Protein AF-A0A168KJ98-F1 (afdb_monomer)

Secondary structure (DSSP, 8-state):
-HHHHHTT-HHHHHHHHHHHHHHHHHHHHHHHHHHHHHHHHHTT---TTHHHHHHHHHHHS---HHHHHHHHHHTT---TTT---HHHHHHHHHHHHHHH--GGG--HHHHHHHHHHHHHHHHHHHHHHHH-TT--GGGHHHHHHHHHHH-TTTGGG-HHHHHHHHHHHHHHHHHHHHHHHHT-

Radius of gyration: 17.75 Å; Cα contacts (8 Å, |Δi|>4): 145; chains: 1; bounding box: 48×35×44 Å

Mean predicted aligned error: 9.63 Å

Foldseek 3Di:
DVVVVLVVDVVSLLVVLLVVLVLLLLLLVLLVLLLVLLVCLLVVNHDPCSLVSNLVSLQSNFDDPVRVVVVCVLVVVVDCVQFPRLSRLLSVLSNLLSVVDDSVDDDPVNSVLSVVVSVLSVQLVVQLCVLPVDPDVVCSVVCSVVCSPPPSPCSSPRVSVVSSNSSSRVSSVVCVVVSVVSSD

Sequence (184 aa):
MLYKENSQNQDYERYFSQSLSNDQSELIGSILYSREEVNNILSAKFSPETKNGLIYSVNRISMNSQDFDYFAKYFDLIDPHQIQNSTSEVAMHLEYYFRDFDPTTLTKEDKEKLKDILVLLNQWVDVIDVEYDGITYQNQNEVISNVLNDNRKDFFGSDVWRNIIVGLDRVSKDNITFAKSIEN

Structure (mmCIF, N/CA/C/O backbone):
data_AF-A0A168KJ98-F1
#
_entry.id   AF-A0A168KJ98-F1
#
loop_
_atom_site.group_PDB
_atom_site.id
_atom_site.type_symbol
_atom_site.label_atom_id
_atom_site.label_alt_id
_atom_site.label_comp_id
_atom_site.label_asym_id
_atom_site.label_entity_id
_atom_site.label_seq_id
_atom_site.pdbx_PDB_ins_code
_atom_site.Cartn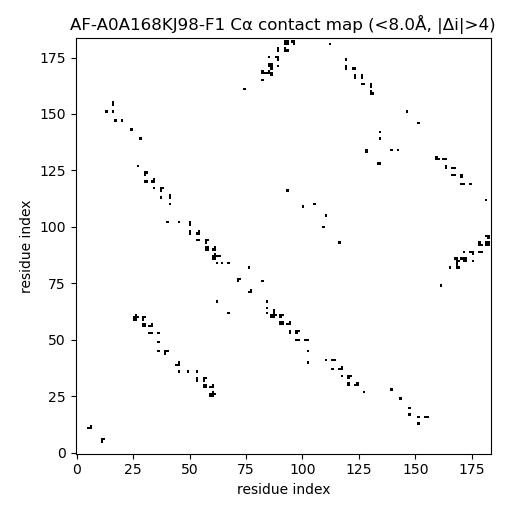_x
_atom_site.Cartn_y
_atom_site.Cartn_z
_atom_site.occupancy
_atom_site.B_iso_or_equiv
_atom_site.auth_seq_id
_atom_site.auth_comp_id
_atom_site.auth_asym_id
_atom_site.auth_atom_id
_atom_site.pdbx_PDB_model_num
ATOM 1 N N . MET A 1 1 ? 27.216 18.434 -16.584 1.00 36.34 1 MET A N 1
ATOM 2 C CA . MET A 1 1 ? 28.334 17.691 -17.209 1.00 36.34 1 MET A CA 1
ATOM 3 C C . MET A 1 1 ? 28.667 16.414 -16.423 1.00 36.34 1 MET A C 1
ATOM 5 O O . MET A 1 1 ? 28.798 15.389 -17.065 1.00 36.34 1 MET A O 1
ATOM 9 N N . LEU A 1 2 ? 28.586 16.413 -15.081 1.00 31.45 2 LEU A N 1
ATOM 10 C CA . LEU A 1 2 ? 28.713 15.217 -14.212 1.00 31.45 2 LEU A CA 1
ATOM 11 C C . LEU A 1 2 ? 27.710 14.060 -14.457 1.00 31.45 2 LEU A C 1
ATOM 13 O O . LEU A 1 2 ? 28.067 12.899 -14.314 1.00 31.45 2 LEU A O 1
ATOM 17 N N . TYR A 1 3 ? 26.463 14.342 -14.856 1.00 29.05 3 TYR A N 1
ATOM 18 C CA . TYR A 1 3 ? 25.435 13.300 -15.056 1.00 29.05 3 TYR A CA 1
ATOM 19 C C . TYR A 1 3 ? 25.711 12.393 -16.275 1.00 29.05 3 TYR A C 1
ATOM 21 O O . TYR A 1 3 ? 25.387 11.212 -16.261 1.00 29.05 3 TYR A O 1
ATOM 29 N N . LYS A 1 4 ? 26.355 12.930 -17.325 1.00 31.61 4 LYS A N 1
ATOM 30 C CA . LYS A 1 4 ? 26.739 12.149 -18.516 1.00 31.61 4 LYS A CA 1
ATOM 31 C C . LYS A 1 4 ? 27.970 11.272 -18.267 1.00 31.61 4 LYS A C 1
ATOM 33 O O . LYS A 1 4 ? 28.051 10.187 -18.826 1.00 31.61 4 LYS A O 1
ATOM 38 N N . GLU A 1 5 ? 28.892 11.709 -17.412 1.00 33.56 5 GLU A N 1
ATOM 39 C CA . GLU A 1 5 ? 30.088 10.932 -17.057 1.00 33.56 5 GLU A CA 1
ATOM 40 C C . GLU A 1 5 ? 29.762 9.786 -16.084 1.00 33.56 5 GLU A C 1
ATOM 42 O O . GLU A 1 5 ? 30.306 8.694 -16.228 1.00 33.56 5 GLU A O 1
ATOM 47 N N . ASN A 1 6 ? 28.795 9.967 -15.175 1.00 37.50 6 ASN A N 1
ATOM 48 C CA . ASN A 1 6 ? 28.344 8.893 -14.278 1.00 37.50 6 ASN A CA 1
ATOM 49 C C . ASN A 1 6 ? 27.485 7.824 -14.977 1.00 37.50 6 ASN A C 1
ATOM 51 O O . ASN A 1 6 ? 27.483 6.678 -14.539 1.00 37.50 6 ASN A O 1
ATOM 55 N N . SER A 1 7 ? 26.820 8.158 -16.091 1.00 35.78 7 SER A N 1
ATOM 56 C CA . SER A 1 7 ? 26.043 7.197 -16.899 1.00 35.78 7 SER A CA 1
ATOM 57 C C . SER A 1 7 ? 26.886 6.182 -17.686 1.00 35.78 7 SER A C 1
ATOM 59 O O . SER A 1 7 ? 26.337 5.317 -18.349 1.00 35.78 7 SER A O 1
ATOM 61 N N . GLN A 1 8 ? 28.219 6.293 -17.654 1.00 41.38 8 GLN A N 1
ATOM 62 C CA . GLN A 1 8 ? 29.136 5.322 -18.272 1.00 41.38 8 GLN A CA 1
ATOM 63 C C . GLN A 1 8 ? 29.912 4.502 -17.231 1.00 41.38 8 GLN A C 1
ATOM 65 O O . GLN A 1 8 ? 30.761 3.682 -17.586 1.00 41.38 8 GLN A O 1
ATOM 70 N N . ASN A 1 9 ? 29.642 4.722 -15.942 1.00 47.19 9 ASN A N 1
ATOM 71 C CA . ASN A 1 9 ? 30.309 4.035 -14.849 1.00 47.19 9 ASN A CA 1
ATOM 72 C C . ASN A 1 9 ? 29.464 2.832 -14.409 1.00 47.19 9 ASN A C 1
ATOM 74 O O . ASN A 1 9 ? 28.471 2.979 -13.701 1.00 47.19 9 ASN A O 1
ATOM 78 N N . GLN A 1 10 ? 29.882 1.633 -14.820 1.00 49.50 10 GLN A N 1
ATOM 79 C CA . GLN A 1 10 ? 29.189 0.376 -14.512 1.00 49.50 10 GLN A CA 1
ATOM 80 C C . GLN A 1 10 ? 29.004 0.143 -13.004 1.00 49.50 10 GLN A C 1
ATOM 82 O O . GLN A 1 10 ? 28.047 -0.516 -12.603 1.00 49.50 10 GLN A O 1
ATOM 87 N N . ASP A 1 11 ? 29.879 0.687 -12.155 1.00 45.66 11 ASP A N 1
ATOM 88 C CA . ASP A 1 11 ? 29.736 0.574 -10.701 1.00 45.66 11 ASP A CA 1
ATOM 89 C C . ASP A 1 11 ? 28.681 1.544 -10.145 1.00 45.66 11 ASP A C 1
ATOM 91 O O . ASP A 1 11 ? 27.990 1.210 -9.183 1.00 45.66 11 ASP A O 1
ATOM 95 N N . TYR A 1 12 ? 28.486 2.702 -10.786 1.00 43.88 12 TYR A N 1
ATOM 96 C CA . TYR A 1 12 ? 27.397 3.629 -10.465 1.00 43.88 12 TYR A CA 1
ATOM 97 C C . TYR A 1 12 ? 26.040 3.066 -10.902 1.00 43.88 12 TYR A C 1
ATOM 99 O O . TYR A 1 12 ? 25.095 3.086 -10.117 1.00 43.88 12 TYR A O 1
ATOM 107 N N . GLU A 1 13 ? 25.959 2.484 -12.102 1.00 44.06 13 GLU A N 1
ATOM 108 C CA . GLU A 1 13 ? 24.758 1.772 -12.563 1.00 44.06 13 GLU A CA 1
ATOM 109 C C . GLU A 1 13 ? 24.414 0.594 -11.643 1.00 44.06 13 GLU A C 1
ATOM 111 O O . GLU A 1 13 ? 23.256 0.421 -11.271 1.00 44.06 13 GLU A O 1
ATOM 116 N N . ARG A 1 14 ? 25.415 -0.174 -11.187 1.00 48.19 14 ARG A N 1
ATOM 117 C CA . ARG A 1 14 ? 25.217 -1.250 -10.200 1.00 48.19 14 ARG A CA 1
ATOM 118 C C . ARG A 1 14 ? 24.727 -0.730 -8.853 1.00 48.19 14 ARG A C 1
ATOM 120 O O . ARG A 1 14 ? 23.798 -1.307 -8.294 1.00 48.19 14 ARG A O 1
ATOM 127 N N . TYR A 1 15 ? 25.323 0.332 -8.320 1.00 48.91 15 TYR A N 1
ATOM 128 C CA . TYR A 1 15 ? 24.892 0.911 -7.046 1.00 48.91 15 TYR A CA 1
ATOM 129 C C . TYR A 1 15 ? 23.457 1.448 -7.127 1.00 48.91 15 TYR A C 1
ATOM 131 O O . TYR A 1 15 ? 22.636 1.160 -6.258 1.00 48.91 15 TYR A O 1
ATOM 139 N N . PHE A 1 16 ? 23.135 2.161 -8.207 1.00 50.00 16 PHE A N 1
ATOM 140 C CA . PHE A 1 16 ? 21.788 2.658 -8.470 1.00 50.00 16 PHE A CA 1
ATOM 141 C C . PHE A 1 16 ? 20.775 1.510 -8.622 1.00 50.00 16 PHE A C 1
ATOM 143 O O . PHE A 1 16 ? 19.705 1.561 -8.024 1.00 50.00 16 PHE A O 1
ATOM 150 N N . SER A 1 17 ? 21.147 0.427 -9.319 1.00 51.19 17 SER A N 1
ATOM 151 C CA . SER A 1 17 ? 20.309 -0.776 -9.470 1.00 51.19 17 SER A CA 1
ATOM 152 C C . SER A 1 17 ? 19.991 -1.459 -8.141 1.00 51.19 17 SER A C 1
ATOM 154 O O . SER A 1 17 ? 18.866 -1.893 -7.911 1.00 51.19 17 SER A O 1
ATOM 156 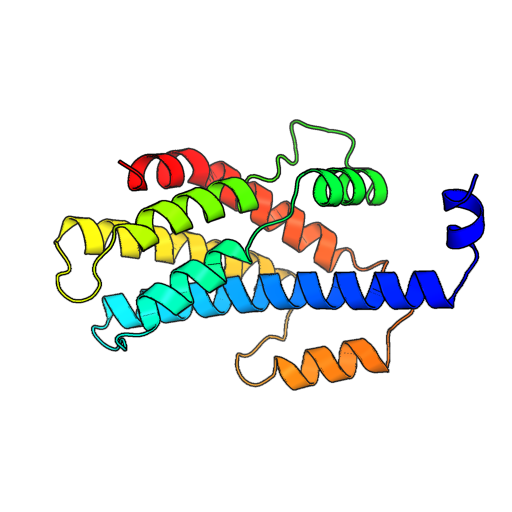N N . GLN A 1 18 ? 20.978 -1.518 -7.245 1.00 55.72 18 GLN A N 1
ATOM 157 C CA . GLN A 1 18 ? 20.826 -2.117 -5.929 1.00 55.72 18 GLN A CA 1
ATOM 158 C C . GLN A 1 18 ? 19.913 -1.267 -5.047 1.00 55.72 18 GLN A C 1
ATOM 160 O O . GLN A 1 18 ? 19.071 -1.820 -4.349 1.00 55.72 18 GLN A O 1
ATOM 165 N N . SER A 1 19 ? 20.074 0.060 -5.084 1.00 59.38 19 SER A N 1
ATOM 166 C CA . SER A 1 19 ? 19.200 0.982 -4.353 1.00 59.38 19 SER A CA 1
ATOM 167 C C . SER A 1 19 ? 17.756 0.825 -4.814 1.00 59.38 19 SER A C 1
ATOM 169 O O . SER A 1 19 ? 16.896 0.533 -3.997 1.00 59.38 19 SER A O 1
ATOM 171 N N . LEU A 1 20 ? 17.515 0.878 -6.127 1.00 60.00 20 LEU A N 1
ATOM 172 C CA . LEU A 1 20 ? 16.173 0.754 -6.688 1.00 60.00 20 LEU A CA 1
ATOM 173 C C . LEU A 1 20 ? 15.527 -0.600 -6.356 1.00 60.00 20 LEU A C 1
ATOM 175 O O . LEU A 1 20 ? 14.361 -0.652 -5.981 1.00 60.00 20 LEU A O 1
ATOM 179 N N . SER A 1 21 ? 16.287 -1.696 -6.440 1.00 61.69 21 SER A N 1
ATOM 180 C CA . SER A 1 21 ? 15.797 -3.022 -6.048 1.00 61.69 21 SER A CA 1
ATOM 181 C C . SER A 1 21 ? 15.465 -3.107 -4.558 1.00 61.69 21 SER A C 1
ATOM 183 O O . SER A 1 21 ? 14.515 -3.803 -4.192 1.00 61.69 21 SER A O 1
ATOM 185 N N . ASN A 1 22 ? 16.237 -2.436 -3.699 1.00 64.69 22 ASN A N 1
ATOM 186 C CA . ASN A 1 22 ? 15.952 -2.373 -2.269 1.00 64.69 22 ASN A CA 1
ATOM 187 C C . ASN A 1 22 ? 14.676 -1.567 -2.012 1.00 64.69 22 ASN A C 1
ATOM 189 O O . ASN A 1 22 ? 13.807 -2.056 -1.298 1.00 64.69 22 ASN A O 1
ATOM 193 N N . ASP A 1 23 ? 14.536 -0.398 -2.639 1.00 69.19 23 ASP A N 1
ATOM 194 C CA . ASP A 1 23 ? 13.377 0.489 -2.486 1.00 69.19 23 ASP A CA 1
ATOM 195 C C . ASP A 1 23 ? 12.085 -0.210 -2.950 1.00 69.19 23 ASP A C 1
ATOM 197 O O . ASP A 1 23 ? 11.056 -0.185 -2.278 1.00 69.19 23 ASP A O 1
ATOM 201 N N . GLN A 1 24 ? 12.151 -0.939 -4.066 1.00 72.69 24 GLN A N 1
ATOM 202 C CA . GLN A 1 24 ? 11.032 -1.723 -4.594 1.00 72.69 24 GLN A CA 1
ATOM 203 C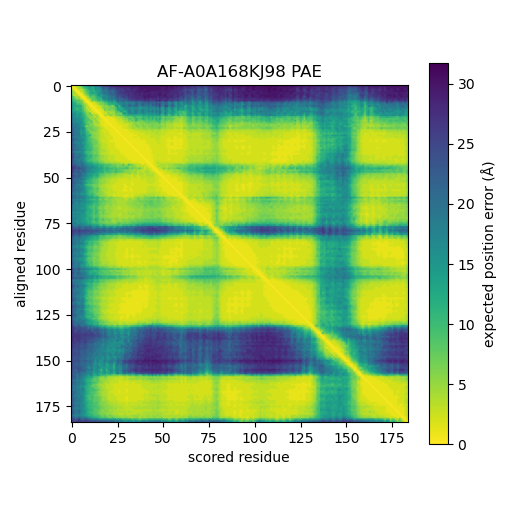 C . GLN A 1 24 ? 10.669 -2.929 -3.714 1.00 72.69 24 GLN A C 1
ATOM 205 O O . GLN A 1 24 ? 9.490 -3.232 -3.516 1.00 72.69 24 GLN A O 1
ATOM 210 N N . SER A 1 25 ? 11.671 -3.610 -3.152 1.00 71.94 25 SER A N 1
ATOM 211 C CA . SER A 1 25 ? 11.442 -4.705 -2.200 1.00 71.94 25 SER A CA 1
ATOM 212 C C . SER A 1 25 ? 10.848 -4.188 -0.890 1.00 71.94 25 SER A C 1
ATOM 214 O O . SER A 1 25 ? 9.973 -4.833 -0.310 1.00 71.94 25 SER A O 1
ATOM 216 N N . GLU A 1 26 ? 11.293 -3.014 -0.439 1.00 79.31 26 GLU A N 1
ATOM 217 C CA . GLU A 1 26 ? 10.755 -2.327 0.733 1.00 79.31 26 GLU A CA 1
ATOM 218 C C . GLU A 1 26 ? 9.286 -1.948 0.515 1.00 79.31 26 GLU A C 1
ATOM 220 O O . GLU A 1 26 ? 8.466 -2.195 1.401 1.00 79.31 26 GLU A O 1
ATOM 225 N N . LEU A 1 27 ? 8.923 -1.451 -0.672 1.00 85.44 27 LEU A N 1
ATOM 226 C CA . LEU A 1 27 ? 7.537 -1.144 -1.035 1.00 85.44 27 LEU A CA 1
ATOM 227 C C . LEU A 1 27 ? 6.633 -2.382 -0.940 1.00 85.44 27 LEU A C 1
ATOM 229 O O . LEU A 1 27 ? 5.603 -2.336 -0.263 1.00 85.44 27 LEU A O 1
ATOM 233 N N . ILE A 1 28 ? 7.021 -3.503 -1.563 1.00 82.94 28 ILE A N 1
ATOM 234 C CA . ILE A 1 28 ? 6.240 -4.754 -1.501 1.00 82.94 28 ILE A CA 1
ATOM 235 C C . ILE A 1 28 ? 6.124 -5.243 -0.057 1.00 82.94 28 ILE A C 1
ATOM 237 O O . ILE A 1 28 ? 5.029 -5.566 0.411 1.00 82.94 28 ILE A O 1
ATOM 241 N N . GLY A 1 29 ? 7.253 -5.296 0.655 1.00 82.62 29 GLY A N 1
ATOM 242 C CA . GLY A 1 29 ? 7.287 -5.739 2.045 1.00 82.62 29 GLY A CA 1
ATOM 243 C C . GLY A 1 29 ? 6.377 -4.897 2.930 1.00 82.62 29 GLY A C 1
ATOM 244 O O . GLY A 1 29 ? 5.668 -5.439 3.776 1.00 82.62 29 GLY A O 1
ATOM 245 N N . SER A 1 30 ? 6.326 -3.593 2.675 1.00 89.31 30 SER A N 1
ATOM 246 C CA . SER A 1 30 ? 5.482 -2.658 3.409 1.00 89.31 30 SER A CA 1
ATOM 247 C C . SER A 1 30 ? 3.996 -2.866 3.137 1.00 89.31 30 SER A C 1
ATOM 249 O O . SER A 1 30 ? 3.233 -2.939 4.095 1.00 89.31 30 SER A O 1
ATOM 251 N N . ILE A 1 31 ? 3.580 -3.055 1.878 1.00 91.12 31 ILE A N 1
ATOM 252 C CA . ILE A 1 31 ? 2.179 -3.365 1.526 1.00 91.12 31 ILE A CA 1
ATOM 253 C C . ILE A 1 31 ? 1.711 -4.646 2.229 1.00 91.12 31 ILE A C 1
ATOM 255 O O . ILE A 1 31 ? 0.657 -4.661 2.875 1.00 91.12 31 ILE A O 1
ATOM 259 N N . LEU A 1 32 ? 2.507 -5.716 2.140 1.00 87.56 32 LEU A N 1
ATOM 260 C CA . LEU A 1 32 ? 2.199 -7.004 2.767 1.00 87.56 32 LEU A CA 1
ATOM 261 C C . LEU A 1 32 ? 2.126 -6.880 4.292 1.00 87.56 32 LEU A C 1
ATOM 263 O O . LEU A 1 32 ? 1.171 -7.350 4.914 1.00 87.56 32 LEU A O 1
ATOM 267 N N . TYR A 1 33 ? 3.102 -6.210 4.900 1.00 88.88 33 TYR A N 1
ATOM 268 C CA . TYR A 1 33 ? 3.125 -5.988 6.341 1.00 88.88 33 TYR A CA 1
ATOM 269 C C . TYR A 1 33 ? 1.915 -5.169 6.811 1.00 88.88 33 TYR A C 1
ATOM 271 O O . TYR A 1 33 ? 1.217 -5.586 7.735 1.00 88.88 33 TYR A O 1
ATOM 279 N N . SER A 1 34 ? 1.591 -4.053 6.143 1.00 93.19 34 SER A N 1
ATOM 280 C CA . SER A 1 34 ? 0.419 -3.240 6.490 1.00 93.19 34 SER A CA 1
ATOM 281 C C . SER A 1 34 ? -0.873 -4.057 6.431 1.00 93.19 34 SER A C 1
ATOM 283 O O . SER A 1 34 ? -1.713 -3.963 7.327 1.00 93.19 34 SER A O 1
ATOM 285 N N . ARG A 1 35 ? -1.030 -4.905 5.406 1.00 93.81 35 ARG A N 1
ATOM 286 C CA . ARG A 1 35 ? -2.188 -5.800 5.262 1.00 93.81 35 ARG A CA 1
ATOM 287 C C . ARG A 1 35 ? -2.307 -6.780 6.430 1.00 93.81 35 ARG A C 1
ATOM 289 O O . ARG A 1 35 ? -3.412 -7.027 6.921 1.00 93.81 35 ARG A O 1
ATOM 296 N N . GLU A 1 36 ? -1.194 -7.374 6.846 1.00 90.31 36 GLU A N 1
ATOM 297 C CA . GLU A 1 36 ? -1.155 -8.308 7.973 1.00 90.31 36 GLU A CA 1
ATOM 298 C C . GLU A 1 36 ? -1.510 -7.615 9.289 1.00 90.31 36 GLU A C 1
ATOM 300 O O . GLU A 1 36 ? -2.376 -8.097 10.019 1.00 90.31 36 GLU A O 1
ATOM 305 N N . GLU A 1 37 ? -0.923 -6.453 9.562 1.00 92.31 37 GLU A N 1
ATOM 306 C CA . GLU A 1 37 ? -1.200 -5.708 10.789 1.00 92.31 37 GLU A CA 1
ATOM 307 C C . GLU A 1 37 ? -2.660 -5.240 10.865 1.00 92.31 37 GLU A C 1
ATOM 309 O O . GLU A 1 37 ? -3.299 -5.378 11.910 1.00 92.31 37 GLU A O 1
ATOM 314 N N . V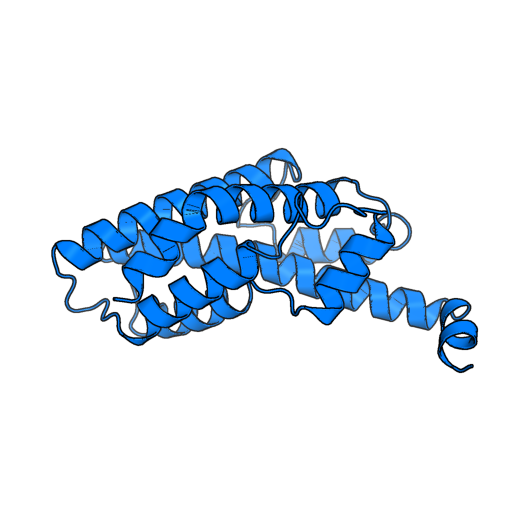AL A 1 38 ? -3.252 -4.778 9.757 1.00 94.94 38 VAL A N 1
ATOM 315 C CA . VAL A 1 38 ? -4.687 -4.436 9.720 1.00 94.94 38 VAL A CA 1
ATOM 316 C C . VAL A 1 38 ? -5.556 -5.667 10.017 1.00 94.94 38 VAL A C 1
ATOM 318 O O . VAL A 1 38 ? -6.497 -5.589 10.814 1.00 94.94 38 VAL A O 1
ATOM 321 N N . ASN A 1 39 ? -5.226 -6.831 9.448 1.00 93.19 39 ASN A N 1
ATOM 322 C CA . ASN A 1 39 ? -5.904 -8.096 9.762 1.00 93.19 39 ASN A CA 1
ATOM 323 C C . ASN A 1 39 ? -5.764 -8.491 11.240 1.00 93.19 39 ASN A C 1
ATOM 325 O O . ASN A 1 39 ? -6.731 -8.950 11.861 1.00 93.19 39 ASN A O 1
ATOM 329 N N . ASN A 1 40 ? -4.573 -8.310 11.807 1.00 91.31 40 ASN A N 1
ATOM 330 C CA . ASN A 1 40 ? -4.266 -8.599 13.203 1.00 91.31 40 ASN A CA 1
ATOM 331 C C . ASN A 1 40 ? -5.077 -7.708 14.148 1.00 91.31 40 ASN A C 1
ATOM 333 O O . ASN A 1 40 ? -5.691 -8.221 15.088 1.00 91.31 40 ASN A O 1
ATOM 337 N N . ILE A 1 41 ? -5.182 -6.410 13.856 1.00 93.31 41 ILE A N 1
ATOM 338 C CA . ILE A 1 41 ? -6.045 -5.475 14.592 1.00 93.31 41 ILE A CA 1
ATOM 339 C C . ILE A 1 41 ? -7.507 -5.923 14.530 1.00 93.31 41 ILE A C 1
ATOM 341 O O . ILE A 1 41 ? -8.152 -6.071 15.571 1.00 93.31 41 ILE A O 1
ATOM 345 N N . LEU A 1 42 ? -8.032 -6.188 13.329 1.00 93.44 42 LEU A N 1
ATOM 346 C CA . LEU A 1 42 ? -9.422 -6.625 13.138 1.00 93.44 42 LEU A CA 1
ATOM 347 C C . LEU A 1 42 ? -9.725 -7.952 13.854 1.00 93.44 42 LEU A C 1
ATOM 349 O O . LEU A 1 42 ? -10.860 -8.181 14.277 1.00 93.44 42 LEU A O 1
ATOM 353 N N . SER A 1 43 ? -8.707 -8.796 14.032 1.00 91.88 43 SER A N 1
ATOM 354 C CA . SER A 1 43 ? -8.779 -10.077 14.743 1.00 91.88 43 SER A CA 1
ATOM 355 C C . SER A 1 43 ? -8.474 -9.982 16.243 1.00 91.88 43 SER A C 1
ATOM 357 O O . SER A 1 43 ? -8.442 -11.017 16.910 1.00 91.88 43 SER A O 1
ATOM 359 N N . ALA A 1 44 ? -8.235 -8.779 16.778 1.00 88.75 44 ALA A N 1
ATOM 360 C CA . ALA A 1 44 ? -7.801 -8.532 18.158 1.00 88.75 44 ALA A CA 1
ATOM 361 C C . ALA A 1 44 ? -6.508 -9.282 18.559 1.00 88.75 44 ALA A C 1
ATOM 363 O O . ALA A 1 44 ? -6.337 -9.682 19.711 1.00 88.75 44 ALA A O 1
ATOM 364 N N . LYS A 1 45 ? -5.597 -9.482 17.601 1.00 86.69 45 LYS A N 1
ATOM 365 C CA . LYS A 1 45 ? -4.291 -10.143 17.757 1.00 86.69 45 LYS A CA 1
ATOM 366 C C . LYS A 1 45 ? -3.148 -9.171 17.450 1.00 86.69 45 LYS A C 1
ATOM 368 O O . LYS A 1 45 ? -2.338 -9.442 16.575 1.00 86.69 45 LYS A O 1
ATOM 373 N N . PHE A 1 46 ? -3.099 -8.036 18.137 1.00 86.88 46 PHE A 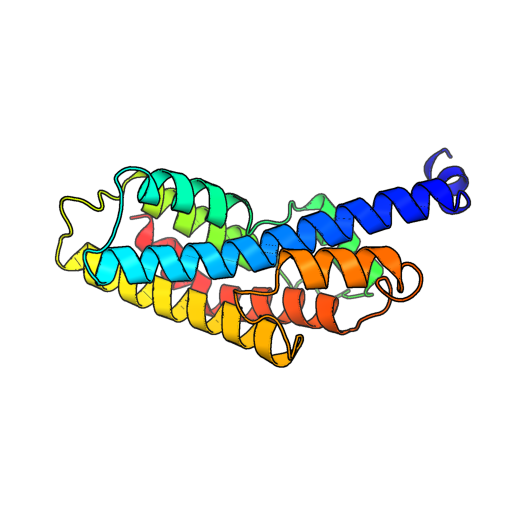N 1
ATOM 374 C CA . PHE A 1 46 ? -2.088 -7.000 17.901 1.00 86.88 46 PHE A CA 1
ATOM 375 C C . PHE A 1 46 ? -1.212 -6.775 19.137 1.00 86.88 46 PHE A C 1
ATOM 377 O O . PHE A 1 46 ? -1.614 -7.090 20.263 1.00 86.88 46 PHE A O 1
ATOM 384 N N . SER A 1 47 ? -0.015 -6.229 18.922 1.00 85.50 47 SER A N 1
ATOM 385 C CA . SER A 1 47 ? 0.877 -5.794 19.998 1.00 85.50 47 SER A CA 1
ATOM 386 C C . SER A 1 47 ? 0.829 -4.266 20.155 1.00 85.50 47 SER A C 1
ATOM 388 O O . SER A 1 47 ? 0.340 -3.566 19.265 1.00 85.50 47 SER A O 1
ATOM 390 N N . PRO A 1 48 ? 1.327 -3.703 21.270 1.00 76.44 48 PRO A N 1
ATOM 391 C CA . PRO A 1 48 ? 1.435 -2.250 21.433 1.00 76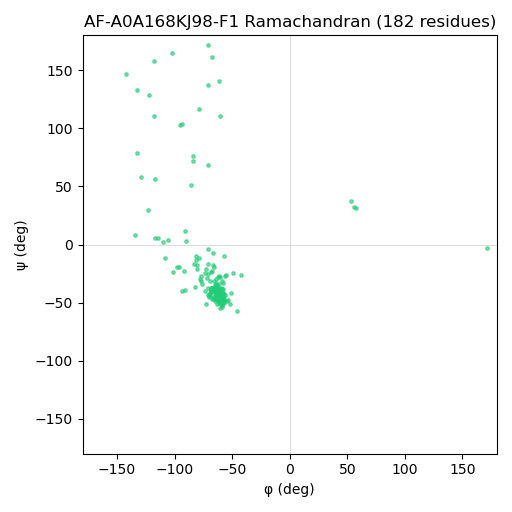.44 48 PRO A CA 1
ATOM 392 C C . PRO A 1 48 ? 2.229 -1.556 20.312 1.00 76.44 48 PRO A C 1
ATOM 394 O O . PRO A 1 48 ? 2.000 -0.385 20.014 1.00 76.44 48 PRO A O 1
ATOM 397 N N . GLU A 1 49 ? 3.150 -2.274 19.670 1.00 83.75 49 GLU A N 1
ATOM 398 C CA . GLU A 1 49 ? 4.006 -1.778 18.594 1.00 83.75 49 GLU A CA 1
ATOM 399 C C . GLU A 1 49 ? 3.309 -1.752 17.228 1.00 83.75 49 GLU A C 1
ATOM 401 O O . GLU A 1 49 ? 3.761 -1.015 16.351 1.00 83.75 49 GLU A O 1
ATOM 406 N N . THR A 1 50 ? 2.198 -2.480 17.054 1.00 87.12 50 THR A N 1
ATOM 407 C CA . THR A 1 50 ? 1.456 -2.590 15.786 1.00 87.12 50 THR A CA 1
ATOM 408 C C . THR A 1 50 ? 1.142 -1.223 15.171 1.00 87.12 50 THR A C 1
ATOM 410 O O . THR A 1 50 ? 1.330 -1.033 13.973 1.00 87.12 50 THR A O 1
ATOM 413 N N . LYS A 1 51 ? 0.734 -0.227 15.973 1.00 89.62 51 LYS A N 1
ATOM 414 C CA . LYS A 1 51 ? 0.457 1.134 15.472 1.00 89.62 51 LYS A CA 1
ATOM 415 C C . LYS A 1 51 ? 1.699 1.786 14.857 1.00 89.62 51 LYS A C 1
ATOM 417 O O . LYS A 1 51 ? 1.637 2.336 13.761 1.00 89.62 51 LYS A O 1
ATOM 422 N N . ASN A 1 52 ? 2.833 1.714 15.551 1.00 89.81 52 ASN A N 1
ATOM 423 C CA . ASN A 1 52 ? 4.085 2.301 15.072 1.00 89.81 52 ASN A CA 1
ATOM 424 C C . ASN A 1 52 ? 4.621 1.546 13.851 1.00 89.81 52 ASN A C 1
ATOM 426 O O . ASN A 1 52 ? 5.119 2.179 12.922 1.00 89.81 52 ASN A O 1
ATOM 430 N N . GLY A 1 53 ? 4.479 0.217 13.837 1.00 89.06 53 GLY A N 1
ATOM 431 C CA . GLY A 1 53 ? 4.789 -0.619 12.680 1.00 89.06 53 GLY A CA 1
ATOM 432 C C . GLY A 1 53 ? 3.948 -0.237 11.465 1.00 89.06 53 GLY A C 1
ATOM 433 O O . GLY A 1 53 ? 4.496 -0.041 10.384 1.00 89.06 53 GLY A O 1
ATOM 434 N N . LEU A 1 54 ? 2.638 -0.044 11.646 1.00 91.75 54 LEU A N 1
ATOM 435 C CA . LEU A 1 54 ? 1.734 0.399 10.586 1.00 91.75 54 LEU A CA 1
ATOM 436 C C . LEU A 1 54 ? 2.150 1.746 10.011 1.00 91.75 54 LEU A C 1
ATOM 438 O O . LEU A 1 54 ? 2.393 1.818 8.812 1.00 91.75 54 LEU A O 1
ATOM 442 N N . ILE A 1 55 ? 2.318 2.770 10.855 1.00 93.38 55 ILE A N 1
ATOM 443 C CA . ILE A 1 55 ? 2.756 4.112 10.430 1.00 93.38 55 ILE A CA 1
ATOM 444 C C . ILE A 1 55 ? 4.087 4.039 9.676 1.00 93.38 55 ILE A C 1
ATOM 446 O O . ILE A 1 55 ? 4.252 4.692 8.646 1.00 93.38 55 ILE A O 1
ATOM 450 N N . TYR A 1 56 ? 5.042 3.253 10.179 1.00 90.94 56 TYR A N 1
ATOM 451 C CA . TYR A 1 56 ? 6.329 3.065 9.516 1.00 90.94 56 TYR A CA 1
ATOM 452 C C . TYR A 1 56 ? 6.161 2.404 8.145 1.00 90.94 56 TYR A C 1
ATOM 454 O O . TYR A 1 56 ? 6.703 2.904 7.165 1.00 90.94 56 TYR A O 1
ATOM 462 N N . SER A 1 57 ? 5.388 1.320 8.066 1.00 91.25 57 SER A N 1
ATOM 463 C CA . SER A 1 57 ? 5.185 0.577 6.821 1.00 91.25 57 SER A CA 1
ATOM 464 C C . SER A 1 57 ? 4.457 1.398 5.762 1.00 91.25 57 SER A C 1
ATOM 466 O O . SER A 1 57 ? 4.968 1.521 4.659 1.00 91.25 57 SER A O 1
ATOM 468 N N . VAL A 1 58 ? 3.336 2.055 6.076 1.00 93.06 58 VAL A N 1
ATOM 469 C CA . VAL A 1 58 ? 2.606 2.835 5.062 1.00 93.06 58 VAL A CA 1
ATOM 470 C C . VAL A 1 58 ? 3.423 4.012 4.539 1.00 93.06 58 VAL A C 1
ATOM 472 O O . VAL A 1 58 ? 3.383 4.289 3.348 1.00 93.06 58 VAL A O 1
ATOM 475 N N . ASN A 1 59 ? 4.264 4.630 5.376 1.00 90.25 59 ASN A N 1
ATOM 476 C CA . ASN A 1 59 ? 5.212 5.656 4.929 1.00 90.25 59 ASN A CA 1
ATOM 477 C C . ASN A 1 59 ? 6.195 5.148 3.864 1.00 90.25 59 ASN A C 1
ATOM 479 O O . ASN A 1 59 ? 6.636 5.912 3.005 1.00 90.25 59 ASN A O 1
ATOM 483 N N . ARG A 1 60 ? 6.553 3.862 3.917 1.00 89.62 60 ARG A N 1
ATOM 484 C CA . ARG A 1 60 ? 7.429 3.207 2.937 1.00 89.62 60 ARG A CA 1
ATOM 485 C C . ARG A 1 60 ? 6.702 2.785 1.662 1.00 89.62 60 ARG A C 1
ATOM 487 O O . ARG A 1 60 ? 7.357 2.463 0.677 1.00 89.62 60 ARG A O 1
ATOM 494 N N . ILE A 1 61 ? 5.372 2.860 1.630 1.00 90.38 61 ILE A N 1
ATOM 495 C CA . ILE A 1 61 ? 4.562 2.712 0.412 1.00 90.38 61 ILE A CA 1
ATOM 496 C C . ILE A 1 61 ? 4.468 4.078 -0.284 1.00 90.38 61 ILE A C 1
ATOM 498 O O . ILE A 1 61 ? 3.393 4.597 -0.571 1.00 90.38 61 ILE A O 1
ATOM 502 N N . SER A 1 62 ? 5.612 4.717 -0.506 1.00 84.00 62 SER A N 1
ATOM 503 C CA . SER A 1 62 ? 5.663 6.010 -1.170 1.00 84.00 62 SER A CA 1
ATOM 504 C C . SER A 1 62 ? 6.877 6.108 -2.077 1.00 84.00 62 SER A C 1
ATOM 506 O O . SER A 1 62 ? 7.941 5.553 -1.809 1.00 84.00 62 SER A O 1
ATOM 508 N N . MET A 1 63 ? 6.703 6.837 -3.168 1.00 83.25 63 MET A N 1
ATOM 509 C CA . MET A 1 63 ? 7.767 7.272 -4.052 1.00 83.25 63 MET A CA 1
ATOM 510 C C . MET A 1 63 ? 7.705 8.792 -4.097 1.00 83.25 63 MET A C 1
ATOM 512 O O . MET A 1 63 ? 6.639 9.377 -4.306 1.00 83.25 63 MET A O 1
ATOM 516 N N . ASN A 1 64 ? 8.831 9.462 -3.862 1.00 82.19 64 ASN A N 1
ATOM 517 C CA . ASN A 1 64 ? 8.844 10.916 -3.961 1.00 82.19 64 ASN A CA 1
ATOM 518 C C . ASN A 1 64 ? 8.634 11.352 -5.425 1.00 82.19 64 ASN A C 1
ATOM 520 O O . ASN A 1 64 ? 8.821 10.576 -6.363 1.00 82.19 64 ASN A O 1
ATOM 524 N N . SER A 1 65 ? 8.242 12.611 -5.626 1.00 80.00 65 SER A N 1
ATOM 525 C CA . SER A 1 65 ? 7.907 13.117 -6.961 1.00 80.00 65 SER A CA 1
ATOM 526 C C . SER A 1 65 ? 9.076 13.075 -7.946 1.00 80.00 65 SER A C 1
ATOM 528 O O . SER A 1 65 ? 8.855 12.827 -9.124 1.00 80.00 65 SER A O 1
ATOM 530 N N . GLN A 1 66 ? 10.313 13.276 -7.486 1.00 75.81 66 GLN A N 1
ATOM 531 C CA . GLN A 1 66 ? 11.488 13.284 -8.363 1.00 75.81 66 GLN A CA 1
ATOM 532 C C . GLN A 1 66 ? 11.806 11.882 -8.890 1.00 75.81 66 GLN A C 1
ATOM 534 O O . GLN A 1 66 ? 12.077 11.722 -10.082 1.00 75.81 66 GLN A O 1
ATOM 539 N N . ASP A 1 67 ? 11.730 10.873 -8.023 1.00 76.31 67 ASP A N 1
ATOM 540 C CA . ASP A 1 67 ? 11.931 9.472 -8.394 1.00 76.31 67 ASP A CA 1
ATOM 541 C C . ASP A 1 67 ? 10.795 8.981 -9.297 1.00 76.31 67 ASP A C 1
ATOM 543 O O . ASP A 1 67 ? 11.040 8.278 -10.280 1.00 76.31 67 ASP A O 1
ATOM 547 N N . PHE A 1 68 ? 9.565 9.432 -9.037 1.00 80.38 68 PHE A N 1
ATOM 548 C CA . PHE A 1 68 ? 8.416 9.154 -9.895 1.00 80.38 68 PHE A CA 1
ATOM 549 C C . PHE A 1 68 ? 8.554 9.777 -11.290 1.00 80.38 68 PHE A C 1
ATOM 551 O O . PHE A 1 68 ? 8.353 9.085 -12.289 1.00 80.38 68 PHE A O 1
ATOM 558 N N . ASP A 1 69 ? 8.959 11.045 -11.388 1.00 74.75 69 ASP A N 1
ATOM 559 C CA . ASP A 1 69 ? 9.199 11.715 -12.672 1.00 74.75 69 ASP A CA 1
ATOM 560 C C . ASP A 1 69 ? 10.306 11.012 -13.473 1.00 74.75 69 ASP A C 1
ATOM 562 O O . ASP A 1 69 ? 10.219 10.867 -14.699 1.00 74.75 69 ASP A O 1
ATOM 566 N N . TYR A 1 70 ? 11.354 10.546 -12.785 1.00 74.00 70 TYR A N 1
ATOM 567 C CA . TYR A 1 70 ? 12.418 9.758 -13.400 1.00 74.00 70 TYR A CA 1
ATOM 568 C C . TYR A 1 70 ? 11.899 8.412 -13.919 1.00 74.00 70 TYR A C 1
ATOM 570 O O . TYR A 1 70 ? 12.168 8.071 -15.073 1.00 74.00 70 TYR A O 1
ATOM 578 N N . PHE A 1 71 ? 11.122 7.682 -13.114 1.00 77.69 71 PHE A N 1
ATOM 579 C CA . PHE A 1 71 ? 10.472 6.427 -13.501 1.00 77.69 71 PHE A CA 1
ATOM 580 C C . PHE A 1 71 ? 9.576 6.607 -14.735 1.00 77.69 71 PHE A C 1
ATOM 582 O O . PHE A 1 71 ? 9.727 5.881 -15.721 1.00 77.69 71 PHE A O 1
ATOM 589 N N . ALA A 1 72 ? 8.692 7.609 -14.717 1.00 75.31 72 ALA A N 1
ATOM 590 C CA . ALA A 1 72 ? 7.772 7.888 -15.815 1.00 75.31 72 ALA A CA 1
ATOM 591 C C . ALA A 1 72 ? 8.532 8.174 -17.115 1.00 75.31 72 ALA A C 1
ATOM 593 O O . ALA A 1 72 ? 8.212 7.629 -18.171 1.00 75.31 72 ALA A O 1
ATOM 594 N N . LYS A 1 73 ? 9.604 8.966 -17.029 1.00 71.94 73 LYS A N 1
ATOM 595 C CA . LYS A 1 73 ? 10.469 9.264 -18.170 1.00 71.94 73 LYS A CA 1
ATOM 596 C C . LYS A 1 73 ? 11.247 8.043 -18.666 1.00 71.94 73 LYS A C 1
ATOM 598 O O . LYS A 1 73 ? 11.424 7.902 -19.873 1.00 71.94 73 LYS A O 1
ATOM 603 N N . TYR A 1 74 ? 11.739 7.193 -17.764 1.00 72.19 74 TYR A N 1
ATOM 604 C CA . TYR A 1 74 ? 12.506 5.993 -18.111 1.00 72.19 74 TYR A CA 1
ATOM 605 C C . TYR A 1 74 ? 11.674 5.004 -18.939 1.00 72.19 74 TYR A C 1
ATOM 607 O O . TYR A 1 74 ? 12.163 4.480 -19.936 1.00 72.19 74 TYR A O 1
ATOM 615 N N . PHE A 1 75 ? 10.406 4.809 -18.567 1.00 71.06 75 PHE A N 1
ATOM 616 C CA . PHE A 1 75 ? 9.474 3.905 -19.252 1.00 71.06 75 PHE A CA 1
ATOM 617 C C . PHE A 1 75 ? 8.643 4.571 -20.363 1.00 71.06 75 PHE A C 1
ATOM 619 O O . PHE A 1 75 ? 7.689 3.967 -20.851 1.00 71.06 75 PHE A O 1
ATOM 626 N N . ASP A 1 76 ? 8.992 5.798 -20.761 1.00 70.81 76 ASP A N 1
ATOM 627 C CA . ASP A 1 76 ? 8.284 6.588 -21.781 1.00 70.81 76 ASP A CA 1
ATOM 628 C C . ASP A 1 76 ? 6.772 6.746 -21.508 1.00 70.81 76 ASP A C 1
ATOM 630 O O . ASP A 1 76 ? 5.922 6.738 -22.400 1.00 70.81 76 ASP A O 1
ATOM 634 N N . LEU A 1 77 ? 6.418 6.896 -20.232 1.00 72.31 77 LEU A N 1
ATOM 635 C CA . LEU A 1 77 ? 5.053 7.108 -19.756 1.00 72.31 77 LEU A CA 1
ATOM 636 C C . LEU A 1 77 ? 4.731 8.608 -19.866 1.00 72.31 77 LEU A C 1
ATOM 638 O O . LEU A 1 77 ? 4.706 9.336 -18.879 1.00 72.31 77 LEU A O 1
ATOM 642 N N . ILE A 1 78 ? 4.560 9.090 -21.103 1.00 56.66 78 ILE A N 1
ATOM 643 C CA . ILE A 1 78 ? 4.432 10.526 -21.432 1.00 56.66 78 ILE A CA 1
ATOM 644 C C . ILE A 1 78 ? 3.096 11.136 -20.959 1.00 56.66 78 ILE A C 1
ATOM 646 O O . ILE A 1 78 ? 2.978 12.358 -20.897 1.00 56.66 78 ILE A O 1
ATOM 650 N N . ASP A 1 79 ? 2.078 10.332 -20.635 1.00 57.44 79 ASP A N 1
ATOM 651 C CA . ASP A 1 79 ? 0.723 10.829 -20.366 1.00 57.44 79 ASP A CA 1
ATOM 652 C C . ASP A 1 79 ? 0.459 11.092 -18.861 1.00 57.44 79 ASP A C 1
ATOM 654 O O . ASP A 1 79 ? 0.190 10.147 -18.111 1.00 57.44 79 ASP A O 1
ATOM 658 N N . PRO A 1 80 ? 0.456 12.359 -18.392 1.00 45.84 80 PRO A N 1
ATOM 659 C CA . PRO A 1 80 ? 0.174 12.715 -16.994 1.00 45.84 80 PRO A CA 1
ATOM 660 C C . PRO A 1 80 ? -1.277 12.434 -16.558 1.00 45.84 80 PRO A C 1
ATOM 662 O O . PRO A 1 80 ? -1.617 12.570 -15.378 1.00 45.84 80 PRO A O 1
ATOM 665 N N . HIS A 1 81 ? -2.166 12.049 -17.480 1.00 50.56 81 HIS A N 1
ATOM 666 C CA . HIS A 1 81 ? -3.495 11.550 -17.126 1.00 50.56 81 HIS A CA 1
ATOM 667 C C . HIS A 1 81 ? -3.506 10.059 -16.760 1.00 50.56 81 HIS A C 1
ATOM 669 O O . HIS A 1 81 ? -4.471 9.607 -16.128 1.00 50.56 81 HIS A O 1
ATOM 675 N N . GLN A 1 82 ? -2.461 9.305 -17.121 1.00 67.06 82 GLN A N 1
ATOM 676 C CA . GLN A 1 82 ? -2.411 7.855 -16.924 1.00 67.06 82 GLN A CA 1
ATOM 677 C C . GLN A 1 82 ? -1.792 7.441 -15.595 1.00 67.06 82 GLN A C 1
ATOM 679 O O . GLN A 1 82 ? -2.324 6.519 -14.985 1.00 67.06 82 GLN A O 1
ATOM 684 N N . ILE A 1 83 ? -0.739 8.122 -15.137 1.00 77.12 83 ILE A N 1
ATOM 685 C CA . ILE A 1 83 ? -0.077 7.814 -13.864 1.00 77.12 83 ILE A CA 1
ATOM 686 C C . ILE A 1 83 ? 0.146 9.086 -13.040 1.00 77.12 83 ILE A C 1
ATOM 688 O O . ILE A 1 83 ? 0.562 10.106 -13.591 1.00 77.12 83 ILE A O 1
ATOM 692 N N . GLN A 1 84 ? -0.182 9.062 -11.744 1.00 85.69 84 GLN A N 1
ATOM 693 C CA . GLN A 1 84 ? -0.254 10.285 -10.916 1.00 85.69 84 GLN A CA 1
ATOM 694 C C . GLN A 1 84 ? 0.417 10.177 -9.545 1.00 85.69 84 GLN A C 1
ATOM 696 O O . GLN A 1 84 ? 0.294 11.087 -8.727 1.00 85.69 84 GLN A O 1
ATOM 701 N N . ASN A 1 85 ? 1.140 9.090 -9.293 1.00 88.19 85 ASN A N 1
ATOM 702 C CA . ASN A 1 85 ? 1.691 8.757 -7.985 1.00 88.19 85 ASN A CA 1
ATOM 703 C C . ASN A 1 85 ? 0.606 8.662 -6.892 1.00 88.19 85 ASN A C 1
ATOM 705 O O . ASN A 1 85 ? 0.847 8.953 -5.717 1.00 88.19 85 ASN A O 1
ATOM 709 N N . SER A 1 86 ? -0.601 8.243 -7.281 1.00 93.00 86 SER A N 1
ATOM 710 C CA . SER A 1 86 ? -1.763 8.118 -6.401 1.00 93.00 86 SER A CA 1
ATOM 711 C C . SER A 1 86 ? -1.520 7.117 -5.276 1.00 93.00 86 SER A C 1
ATOM 713 O O . SER A 1 86 ? -2.093 7.275 -4.205 1.00 93.00 86 SER A O 1
ATOM 715 N N . THR A 1 87 ? -0.647 6.123 -5.471 1.00 94.06 87 THR A N 1
ATOM 716 C CA . THR A 1 87 ? -0.239 5.187 -4.410 1.00 94.06 87 THR A CA 1
ATOM 717 C C . THR A 1 87 ? 0.389 5.914 -3.229 1.00 94.06 87 THR A C 1
ATOM 719 O O . THR A 1 87 ? -0.020 5.691 -2.092 1.00 94.06 87 THR A O 1
ATOM 722 N N . SER A 1 88 ? 1.313 6.841 -3.494 1.00 93.50 88 SER A N 1
ATOM 723 C CA . SER A 1 88 ? 1.952 7.645 -2.447 1.00 93.50 88 SER A CA 1
ATOM 724 C C . SER A 1 88 ? 0.959 8.585 -1.765 1.00 93.50 88 SER A C 1
ATOM 726 O O . SER A 1 88 ? 1.013 8.763 -0.551 1.00 93.50 88 SER A O 1
ATOM 728 N N . GLU A 1 89 ? 0.029 9.171 -2.528 1.00 93.94 89 GLU A N 1
ATOM 729 C CA . GLU A 1 89 ? -1.023 10.037 -1.978 1.00 93.94 89 GLU A CA 1
ATOM 730 C C . GLU A 1 89 ? -1.960 9.252 -1.047 1.00 93.94 89 GLU A C 1
ATOM 732 O O . GLU A 1 89 ? -2.232 9.677 0.073 1.00 93.94 89 GLU A O 1
ATOM 737 N N . VAL A 1 90 ? -2.408 8.067 -1.469 1.00 95.88 90 VAL A N 1
ATOM 738 C CA . VAL A 1 90 ? -3.224 7.176 -0.637 1.00 95.88 90 VAL A CA 1
ATOM 739 C C . VAL A 1 90 ? -2.461 6.744 0.616 1.00 95.88 90 VAL A C 1
ATOM 741 O O . VAL A 1 90 ? -3.017 6.819 1.710 1.00 95.88 90 VAL A O 1
ATOM 744 N N . ALA A 1 91 ? -1.195 6.341 0.487 1.00 95.50 91 ALA A N 1
ATOM 745 C CA . ALA A 1 91 ? -0.372 5.918 1.617 1.00 95.50 91 ALA A CA 1
ATOM 746 C C . ALA A 1 91 ? -0.192 7.022 2.673 1.00 95.50 91 ALA A C 1
ATOM 748 O O . ALA A 1 91 ? -0.259 6.738 3.868 1.00 95.50 91 ALA A O 1
ATOM 749 N N . MET A 1 92 ? -0.058 8.281 2.246 1.00 94.94 92 MET A N 1
ATOM 750 C CA . MET A 1 92 ? -0.040 9.446 3.139 1.00 94.94 92 MET A CA 1
ATOM 751 C C . MET A 1 92 ? -1.352 9.583 3.931 1.00 94.94 92 MET A C 1
ATOM 753 O O . MET A 1 92 ? -1.328 9.799 5.140 1.00 94.94 92 MET A O 1
ATOM 757 N N . HIS A 1 93 ? -2.511 9.413 3.293 1.00 95.88 93 HIS A N 1
ATOM 758 C CA . HIS A 1 93 ? -3.791 9.459 4.008 1.00 95.88 93 HIS A CA 1
ATOM 759 C C . HIS A 1 93 ? -3.963 8.286 4.989 1.00 95.88 93 HIS A C 1
ATOM 761 O O . HIS A 1 93 ? -4.467 8.478 6.098 1.00 95.88 93 HIS A O 1
ATOM 767 N N . LEU A 1 94 ? -3.505 7.081 4.619 1.00 95.75 94 LEU A N 1
ATOM 768 C CA . LEU A 1 94 ? -3.460 5.938 5.540 1.00 95.75 94 LEU A CA 1
ATOM 769 C C . LEU A 1 94 ? -2.581 6.251 6.756 1.00 95.75 94 LEU A C 1
ATOM 771 O O . LEU A 1 94 ? -2.957 5.953 7.888 1.00 95.75 94 LEU A O 1
ATOM 775 N N . GLU A 1 95 ? -1.420 6.868 6.533 1.00 95.25 95 GLU A N 1
ATOM 776 C CA . GLU A 1 95 ? -0.512 7.286 7.596 1.00 95.25 95 GLU A CA 1
ATOM 777 C C . GLU A 1 95 ? -1.191 8.240 8.584 1.00 95.25 95 GLU A C 1
ATOM 779 O O . GLU A 1 95 ? -1.108 8.016 9.795 1.00 95.25 95 GLU A O 1
ATOM 784 N N . TYR A 1 96 ? -1.877 9.274 8.088 1.00 94.62 96 TYR A N 1
ATOM 785 C CA . TYR A 1 96 ? -2.604 10.217 8.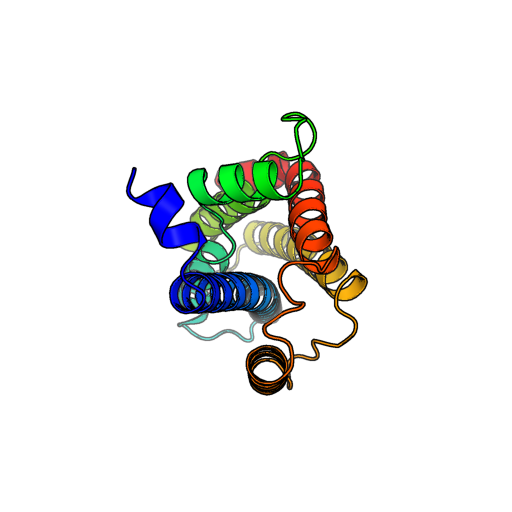939 1.00 94.62 96 TYR A CA 1
ATOM 786 C C . TYR A 1 96 ? -3.675 9.518 9.769 1.00 94.62 96 TYR A C 1
ATOM 788 O O . TYR A 1 96 ? -3.680 9.666 10.992 1.00 94.62 96 TYR A O 1
ATOM 796 N N . TYR A 1 97 ? -4.492 8.669 9.142 1.00 94.50 97 TYR A N 1
ATOM 797 C CA . TYR A 1 97 ? -5.467 7.859 9.867 1.00 94.50 97 TYR A CA 1
ATOM 798 C C . TYR A 1 97 ? -4.802 7.032 10.979 1.00 94.50 97 TYR A C 1
ATOM 800 O O . TYR A 1 97 ? -5.227 7.071 12.136 1.00 94.50 97 TYR A O 1
ATOM 808 N N . PHE A 1 98 ? -3.711 6.323 10.671 1.00 94.19 98 PHE A N 1
ATOM 809 C CA . PHE A 1 98 ? -3.033 5.473 11.648 1.00 94.19 98 PHE A CA 1
ATOM 810 C C . PHE A 1 98 ? -2.335 6.243 12.770 1.00 94.19 98 PHE A C 1
ATOM 812 O O . PHE A 1 98 ? -2.152 5.677 13.849 1.00 94.19 98 PHE A O 1
ATOM 819 N N . ARG A 1 99 ? -1.960 7.512 12.570 1.00 92.50 99 ARG A N 1
ATOM 820 C CA . ARG A 1 99 ? -1.401 8.368 13.632 1.00 92.50 99 ARG A CA 1
ATOM 821 C C . ARG A 1 99 ? -2.429 8.690 14.711 1.00 92.50 99 ARG A C 1
ATOM 823 O O . ARG A 1 99 ? -2.071 8.645 15.893 1.00 92.50 99 ARG A O 1
ATOM 830 N N . ASP A 1 100 ? -3.677 8.928 14.331 1.00 89.06 100 ASP A N 1
ATOM 831 C CA . ASP A 1 100 ? -4.743 9.325 15.261 1.00 89.06 100 ASP A CA 1
ATOM 832 C C . ASP A 1 100 ? -5.530 8.129 15.816 1.00 89.06 100 ASP A C 1
ATOM 834 O O . ASP A 1 100 ? -6.068 8.176 16.921 1.00 89.06 100 ASP A O 1
ATOM 838 N N . PHE A 1 101 ? -5.506 7.012 15.096 1.00 89.00 101 PHE A N 1
ATOM 839 C CA . PHE A 1 101 ? -6.111 5.741 15.472 1.00 89.00 101 PHE A CA 1
ATOM 840 C C . PHE A 1 101 ? -5.541 5.127 16.772 1.00 89.00 101 PHE A C 1
ATOM 842 O O . PHE A 1 101 ? -4.326 5.127 16.998 1.00 89.00 101 PHE A O 1
ATOM 849 N N . ASP A 1 102 ? -6.397 4.527 17.608 1.00 88.88 102 ASP A N 1
ATOM 850 C CA . ASP A 1 102 ? -6.000 3.730 18.782 1.00 88.88 102 ASP A CA 1
ATOM 851 C C . ASP A 1 102 ? -6.481 2.268 18.644 1.00 88.88 102 ASP A C 1
ATOM 853 O O . ASP A 1 102 ? -7.682 1.998 18.762 1.00 88.88 102 ASP A O 1
ATOM 857 N N . PRO A 1 103 ? -5.569 1.291 18.449 1.00 86.94 103 PRO A N 1
ATOM 858 C CA . PRO A 1 103 ? -5.949 -0.114 18.297 1.00 86.94 103 PRO A CA 1
ATOM 859 C C . PRO A 1 103 ? -6.569 -0.726 19.559 1.00 86.94 103 PRO A C 1
ATOM 861 O O . PRO A 1 103 ? -7.252 -1.746 19.468 1.00 86.94 103 PRO A O 1
ATOM 864 N N . THR A 1 104 ? -6.370 -0.126 20.737 1.00 85.88 104 THR A N 1
ATOM 865 C CA . THR A 1 104 ? -6.888 -0.650 22.011 1.00 85.88 104 THR A CA 1
ATOM 866 C C . THR A 1 104 ? -8.359 -0.316 22.251 1.00 85.88 104 THR A C 1
ATOM 868 O O . THR A 1 104 ? -9.035 -1.027 23.000 1.00 85.88 104 THR A O 1
ATOM 871 N N . THR A 1 105 ? -8.890 0.705 21.576 1.00 87.31 105 THR A N 1
ATOM 872 C CA . THR A 1 105 ? -10.270 1.181 21.745 1.00 87.31 105 THR A CA 1
ATOM 873 C C . THR A 1 105 ? -10.996 1.314 20.409 1.00 87.31 105 THR A C 1
ATOM 875 O O . THR A 1 105 ? -11.506 2.378 20.073 1.00 87.31 105 THR A O 1
ATOM 878 N N . LEU A 1 106 ? -11.082 0.212 19.657 1.00 88.31 106 LEU A N 1
ATOM 879 C CA . LEU A 1 106 ? -11.756 0.176 18.355 1.00 88.31 106 LEU A CA 1
ATOM 880 C C . LEU A 1 106 ? -13.242 0.543 18.449 1.00 88.31 106 LEU A C 1
ATOM 882 O O . LEU A 1 106 ? -14.064 -0.261 18.917 1.00 88.31 106 LEU A O 1
ATOM 886 N N . THR A 1 107 ? -13.607 1.707 17.916 1.00 91.19 107 THR A N 1
ATOM 887 C CA . THR A 1 107 ? -15.010 2.060 17.700 1.00 91.19 107 THR A CA 1
ATOM 888 C C . THR A 1 107 ? -15.610 1.225 16.561 1.00 91.19 107 THR A C 1
ATOM 890 O O . THR A 1 107 ? -14.929 0.465 15.864 1.00 91.19 107 THR A O 1
ATOM 893 N N . LYS A 1 108 ? -16.931 1.319 16.365 1.00 92.19 108 LYS A N 1
ATOM 894 C CA . LYS A 1 108 ? -17.577 0.679 15.211 1.00 92.19 108 LYS A CA 1
ATOM 895 C C . LYS A 1 108 ? -17.084 1.291 13.894 1.00 92.19 108 LYS A C 1
ATOM 897 O O . LYS A 1 108 ? -16.848 0.546 12.950 1.00 92.19 108 LYS A O 1
ATOM 902 N N . GLU A 1 109 ? -16.910 2.609 13.872 1.00 92.25 109 GLU A N 1
ATOM 903 C CA . GLU A 1 109 ? -16.420 3.352 12.712 1.00 92.25 109 GLU A CA 1
ATOM 904 C C . GLU A 1 109 ? -14.984 2.948 12.363 1.00 92.25 109 GLU A C 1
ATOM 906 O O . GLU A 1 109 ? -14.710 2.640 11.208 1.00 92.25 109 GLU A O 1
ATOM 911 N N . ASP A 1 110 ? -14.099 2.807 13.358 1.00 92.38 110 ASP A N 1
ATOM 912 C CA . ASP A 1 110 ? -12.726 2.331 13.132 1.00 92.38 110 ASP A CA 1
ATOM 913 C C . ASP A 1 110 ? -12.702 0.950 12.485 1.00 92.38 110 ASP A C 1
ATOM 915 O O . ASP A 1 110 ? -11.933 0.690 11.567 1.00 92.38 110 ASP A O 1
ATOM 919 N N . LYS A 1 111 ? -13.576 0.044 12.931 1.00 93.44 111 LY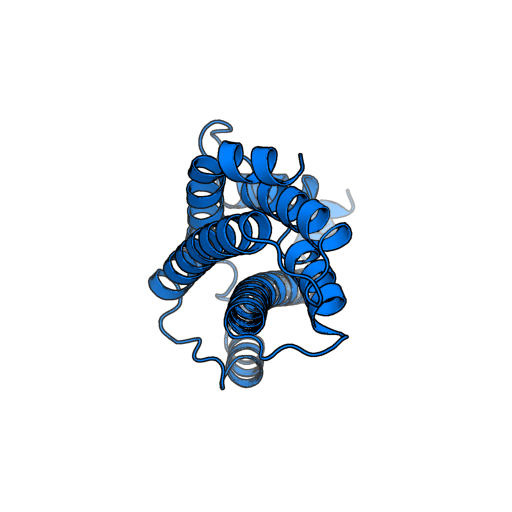S A N 1
ATOM 920 C CA . LYS A 1 111 ? -13.670 -1.299 12.343 1.00 93.44 111 LYS A CA 1
ATOM 921 C C . LYS A 1 111 ? -14.163 -1.276 10.902 1.00 93.44 111 LYS A C 1
ATOM 923 O O . LYS A 1 111 ? -13.814 -2.182 10.152 1.00 93.44 111 LYS A O 1
ATOM 928 N N . GLU A 1 112 ? -15.012 -0.322 10.538 1.00 94.81 112 GLU A N 1
ATOM 929 C CA . GLU A 1 112 ? -15.473 -0.143 9.158 1.00 94.81 112 GLU A CA 1
ATOM 930 C C . GLU A 1 112 ? -14.335 0.442 8.306 1.00 94.81 112 GLU A C 1
ATOM 932 O O . GLU A 1 112 ? -13.929 -0.209 7.344 1.00 94.81 112 GLU A O 1
ATOM 937 N N . LYS A 1 113 ? -13.700 1.536 8.753 1.00 95.44 113 LYS A N 1
ATOM 938 C CA . LYS A 1 113 ? -12.521 2.140 8.103 1.00 95.44 113 LYS A CA 1
ATOM 939 C C . LYS A 1 113 ? -11.394 1.117 7.888 1.00 95.44 113 LYS A C 1
ATOM 941 O O . LYS A 1 113 ? -10.894 0.975 6.778 1.00 95.44 113 LYS A O 1
ATOM 946 N N . LEU A 1 114 ? -11.041 0.326 8.905 1.00 95.69 114 LEU A N 1
ATOM 947 C CA . LEU A 1 114 ? -10.012 -0.721 8.810 1.00 95.69 114 LEU A CA 1
ATOM 948 C C . LEU A 1 114 ? -10.367 -1.842 7.825 1.00 95.69 114 LEU A C 1
ATOM 950 O O . LEU A 1 114 ? -9.474 -2.385 7.179 1.00 95.69 114 LEU A O 1
ATOM 954 N N . LYS A 1 115 ? -11.647 -2.213 7.699 1.00 96.75 115 LYS A N 1
ATOM 955 C CA . LYS A 1 115 ? -12.073 -3.206 6.700 1.00 96.75 115 LYS A CA 1
ATOM 956 C C . LYS A 1 115 ? -11.927 -2.662 5.287 1.00 96.75 115 LYS A C 1
ATOM 958 O O . LYS A 1 115 ? -11.461 -3.396 4.422 1.00 96.75 115 LYS A O 1
ATOM 963 N N . ASP A 1 116 ? -12.278 -1.403 5.071 1.00 96.88 116 ASP A N 1
ATOM 964 C CA . ASP A 1 116 ? -12.135 -0.764 3.764 1.00 96.88 116 ASP A CA 1
ATOM 965 C C . ASP A 1 116 ? -10.651 -0.567 3.407 1.00 96.88 116 ASP A C 1
ATOM 967 O O . ASP A 1 116 ? -10.237 -0.880 2.290 1.00 96.88 116 ASP A O 1
ATOM 971 N N . ILE A 1 117 ? -9.810 -0.191 4.383 1.00 97.19 117 ILE A N 1
ATOM 972 C CA . ILE A 1 117 ? -8.345 -0.179 4.225 1.00 97.19 117 ILE A CA 1
ATOM 973 C C . ILE A 1 117 ? -7.836 -1.577 3.855 1.00 97.19 117 ILE A C 1
ATOM 975 O O . ILE A 1 117 ? -7.020 -1.718 2.947 1.00 97.19 117 ILE A O 1
ATOM 979 N N . LEU A 1 118 ? -8.317 -2.628 4.524 1.00 97.06 118 LEU A N 1
ATOM 980 C CA . LEU A 1 118 ? -7.917 -3.997 4.210 1.00 97.06 118 LEU A CA 1
ATOM 981 C C . LEU A 1 118 ? -8.309 -4.401 2.782 1.00 97.06 118 LEU A C 1
ATOM 983 O O . LEU A 1 118 ? -7.546 -5.104 2.124 1.00 97.06 118 LEU A O 1
ATOM 987 N N . VAL A 1 119 ? -9.476 -3.972 2.293 1.00 97.38 119 VAL A N 1
ATOM 988 C CA . VAL A 1 119 ? -9.896 -4.202 0.902 1.00 97.38 119 VAL A CA 1
ATOM 989 C C . VAL A 1 119 ? -8.925 -3.534 -0.070 1.00 97.38 119 VAL A C 1
ATOM 991 O O . VAL A 1 119 ? -8.439 -4.212 -0.973 1.00 97.38 119 VAL A O 1
ATOM 994 N N . LEU A 1 120 ? -8.579 -2.264 0.148 1.00 97.31 120 LEU A N 1
ATOM 995 C CA . LEU A 1 120 ? -7.570 -1.553 -0.647 1.00 97.31 120 LEU A CA 1
ATOM 996 C C . LEU A 1 120 ? -6.214 -2.281 -0.633 1.00 97.31 120 LEU A C 1
ATOM 998 O O . LEU A 1 120 ? -5.623 -2.518 -1.684 1.00 97.31 120 LEU A O 1
ATOM 1002 N N . LEU A 1 121 ? -5.731 -2.684 0.546 1.00 96.25 121 LEU A N 1
ATOM 1003 C CA . LEU A 1 121 ? -4.454 -3.390 0.680 1.00 96.25 121 LEU A CA 1
ATOM 1004 C C . LEU A 1 121 ? -4.476 -4.762 -0.010 1.00 96.25 121 LEU A C 1
ATOM 1006 O O . LEU A 1 121 ? -3.475 -5.155 -0.599 1.00 96.25 121 LEU A O 1
ATOM 1010 N N . ASN A 1 122 ? -5.605 -5.480 0.014 1.00 94.50 122 ASN A N 1
ATOM 1011 C CA . ASN A 1 122 ? -5.765 -6.710 -0.768 1.00 94.50 122 ASN A CA 1
ATOM 1012 C C . ASN A 1 122 ? -5.658 -6.431 -2.273 1.00 94.50 122 ASN A C 1
ATOM 1014 O O . ASN A 1 122 ? -4.954 -7.158 -2.955 1.00 94.50 122 ASN A O 1
ATOM 1018 N N . GLN A 1 123 ? -6.276 -5.359 -2.779 1.00 96.56 123 GLN A N 1
ATOM 1019 C CA . GLN A 1 123 ? -6.175 -4.994 -4.198 1.00 96.56 123 GLN A CA 1
ATOM 1020 C C . GLN A 1 123 ? -4.738 -4.642 -4.609 1.00 96.56 123 GLN A C 1
ATOM 1022 O O . GLN A 1 123 ? -4.319 -4.963 -5.719 1.00 96.56 123 GLN A O 1
ATOM 1027 N N . TRP A 1 124 ? -3.964 -4.001 -3.729 1.00 94.81 124 TRP A N 1
ATOM 1028 C CA . TRP A 1 124 ? -2.533 -3.783 -3.962 1.00 94.81 124 TRP A CA 1
ATOM 1029 C C . TRP A 1 124 ? -1.733 -5.088 -3.983 1.00 94.81 124 TRP A C 1
ATOM 1031 O O . TRP A 1 124 ? -0.857 -5.241 -4.831 1.00 94.81 124 TRP A O 1
ATOM 1041 N N . VAL A 1 125 ? -2.041 -6.035 -3.092 1.00 91.44 125 VAL A N 1
ATOM 1042 C CA . VAL A 1 125 ? -1.428 -7.373 -3.117 1.00 91.44 125 VAL A CA 1
ATOM 1043 C C . VAL A 1 125 ? -1.794 -8.125 -4.395 1.00 91.44 125 VAL A C 1
ATOM 1045 O O . VAL A 1 125 ? -0.901 -8.680 -5.019 1.00 91.44 125 VAL A O 1
ATOM 1048 N N . ASP A 1 126 ? -3.046 -8.058 -4.852 1.00 90.50 126 ASP A N 1
ATOM 1049 C CA . ASP A 1 126 ? -3.473 -8.695 -6.103 1.00 90.50 126 ASP A CA 1
ATOM 1050 C C . ASP A 1 126 ? -2.669 -8.175 -7.312 1.00 90.50 126 ASP A C 1
ATOM 1052 O O . ASP A 1 126 ? -2.300 -8.952 -8.191 1.00 90.50 126 ASP A O 1
ATOM 1056 N N . VAL A 1 127 ? -2.349 -6.873 -7.358 1.00 90.25 127 VAL A N 1
ATOM 1057 C CA . VAL A 1 127 ? -1.467 -6.299 -8.396 1.00 90.25 127 VAL A CA 1
ATOM 1058 C C . VAL A 1 127 ? -0.066 -6.911 -8.341 1.00 90.25 127 VAL A C 1
ATOM 1060 O O . VAL A 1 127 ? 0.510 -7.214 -9.384 1.00 90.25 127 VAL A O 1
ATOM 1063 N N . ILE A 1 128 ? 0.489 -7.082 -7.139 1.00 85.44 128 ILE A N 1
ATOM 1064 C CA . ILE A 1 128 ? 1.822 -7.665 -6.946 1.00 85.44 128 ILE A CA 1
ATOM 1065 C C . ILE A 1 128 ? 1.820 -9.139 -7.357 1.00 85.44 128 ILE A C 1
ATOM 1067 O O . ILE A 1 128 ? 2.705 -9.557 -8.099 1.00 85.44 128 ILE A O 1
ATOM 1071 N N . ASP A 1 129 ? 0.819 -9.904 -6.928 1.00 80.50 129 ASP A N 1
ATOM 1072 C CA . ASP A 1 129 ? 0.720 -11.343 -7.183 1.00 80.50 129 ASP A CA 1
ATOM 1073 C C . ASP A 1 129 ? 0.549 -11.656 -8.680 1.00 80.50 129 ASP A C 1
ATOM 1075 O O . ASP A 1 129 ? 1.104 -12.639 -9.165 1.00 80.50 129 ASP A O 1
ATOM 1079 N N . VAL A 1 130 ? -0.160 -10.805 -9.436 1.00 83.00 130 VAL A N 1
ATOM 1080 C CA . VAL A 1 130 ? -0.313 -10.954 -10.899 1.00 83.00 130 VAL A CA 1
ATOM 1081 C C . VAL A 1 130 ? 1.025 -10.858 -11.633 1.00 83.00 130 VAL A C 1
ATOM 1083 O O . VAL A 1 130 ? 1.241 -11.564 -12.618 1.00 83.00 130 VAL A O 1
ATOM 1086 N N . GLU A 1 131 ? 1.915 -9.982 -11.175 1.00 75.12 131 GLU A N 1
ATOM 1087 C CA . GLU A 1 131 ? 3.196 -9.716 -11.835 1.00 75.12 131 GLU A CA 1
ATOM 1088 C C . GLU A 1 131 ? 4.352 -10.530 -11.225 1.00 75.12 131 GLU A C 1
ATOM 1090 O O . GLU A 1 131 ? 5.390 -10.712 -11.866 1.00 75.12 131 GLU A O 1
ATOM 1095 N N . TYR A 1 132 ? 4.189 -11.034 -9.996 1.00 67.06 132 TYR A N 1
ATOM 1096 C CA . TYR A 1 132 ? 5.227 -11.707 -9.218 1.00 67.06 132 TYR A CA 1
ATOM 1097 C C . TYR A 1 132 ? 4.718 -13.018 -8.596 1.00 67.06 132 TYR A C 1
ATOM 1099 O O . TYR A 1 132 ? 4.448 -13.124 -7.398 1.00 67.06 132 TYR A O 1
ATOM 1107 N N . ASP A 1 133 ? 4.658 -14.052 -9.434 1.00 49.28 133 ASP A N 1
ATOM 1108 C CA . ASP A 1 133 ? 4.171 -15.404 -9.127 1.00 49.28 133 ASP A CA 1
ATOM 1109 C C . ASP A 1 133 ? 5.161 -16.156 -8.195 1.00 49.28 133 ASP A C 1
ATOM 1111 O O . ASP A 1 133 ? 5.895 -17.056 -8.609 1.00 49.28 133 ASP A O 1
ATOM 1115 N N . GLY A 1 134 ? 5.307 -15.728 -6.932 1.00 43.75 134 GLY A N 1
ATOM 1116 C CA . GLY A 1 134 ? 6.277 -16.360 -6.025 1.00 43.75 134 GLY A CA 1
ATOM 1117 C C . GLY A 1 134 ? 6.565 -15.732 -4.659 1.00 43.75 134 GLY A C 1
ATOM 1118 O O . GLY A 1 134 ? 7.319 -16.338 -3.890 1.00 43.75 134 GLY A O 1
ATOM 1119 N N . ILE A 1 135 ? 6.000 -14.577 -4.288 1.00 46.47 135 ILE A N 1
ATOM 1120 C CA . ILE A 1 135 ? 6.227 -14.022 -2.938 1.00 46.47 135 ILE A CA 1
ATOM 1121 C C . ILE A 1 135 ? 5.258 -14.666 -1.942 1.00 46.47 135 ILE A C 1
ATOM 1123 O O . ILE A 1 135 ? 4.295 -14.075 -1.467 1.00 46.47 135 ILE A O 1
ATOM 1127 N N . THR A 1 136 ? 5.545 -15.905 -1.552 1.00 40.66 136 THR A N 1
ATOM 1128 C CA . THR A 1 136 ? 5.047 -16.409 -0.267 1.00 40.66 136 THR A CA 1
ATOM 1129 C C . THR A 1 136 ? 5.802 -15.697 0.861 1.00 40.66 136 THR A C 1
ATOM 1131 O O . THR A 1 136 ? 7.027 -15.592 0.784 1.00 40.66 136 THR A O 1
ATOM 1134 N N . TYR A 1 137 ? 5.110 -15.266 1.926 1.00 41.53 137 TYR A N 1
ATOM 1135 C CA . TYR A 1 137 ? 5.663 -14.580 3.119 1.00 41.53 137 TYR A CA 1
ATOM 1136 C C . TYR A 1 137 ? 6.988 -15.156 3.665 1.00 41.53 137 TYR A C 1
ATOM 1138 O O . TYR A 1 137 ? 7.771 -14.447 4.286 1.00 41.53 137 TYR A O 1
ATOM 1146 N N . GLN A 1 138 ? 7.257 -16.443 3.438 1.00 34.00 138 GLN A N 1
ATOM 1147 C CA . GLN A 1 138 ? 8.435 -17.158 3.931 1.00 34.00 138 GLN A CA 1
ATOM 1148 C C . GLN A 1 138 ? 9.723 -16.903 3.123 1.00 34.00 138 GLN A C 1
ATOM 1150 O O . GLN A 1 138 ? 10.801 -17.231 3.607 1.00 34.00 138 GLN A O 1
ATOM 1155 N N . ASN A 1 139 ? 9.634 -16.280 1.943 1.00 40.22 139 ASN A N 1
ATOM 1156 C CA . ASN A 1 139 ? 10.728 -16.211 0.965 1.00 40.22 139 ASN A CA 1
ATOM 1157 C C . ASN A 1 139 ? 11.292 -14.803 0.706 1.00 40.22 139 ASN A C 1
ATOM 1159 O O . ASN A 1 139 ? 12.160 -14.661 -0.152 1.00 40.22 139 ASN A O 1
ATOM 1163 N N . GLN A 1 140 ? 10.857 -13.766 1.435 1.00 42.66 140 GLN A N 1
ATOM 1164 C CA . GLN A 1 140 ? 11.286 -12.376 1.190 1.00 42.66 140 GLN A CA 1
ATOM 1165 C C . GLN A 1 140 ? 12.814 -12.221 1.143 1.00 42.66 140 GLN A C 1
ATOM 1167 O O . GLN A 1 140 ? 13.352 -11.711 0.167 1.00 42.66 140 GLN A O 1
ATOM 1172 N N . ASN A 1 141 ? 13.534 -12.728 2.146 1.00 40.91 141 ASN A N 1
ATOM 1173 C CA . ASN A 1 141 ? 14.992 -12.583 2.200 1.00 40.91 141 ASN A CA 1
ATOM 1174 C C . ASN A 1 141 ? 15.727 -13.457 1.170 1.00 40.91 141 ASN A C 1
ATOM 1176 O O . ASN A 1 141 ? 16.804 -13.083 0.711 1.00 40.91 141 ASN A O 1
ATOM 1180 N N . GLU A 1 142 ? 15.159 -14.602 0.792 1.00 35.53 142 GLU A N 1
ATOM 1181 C CA . GLU A 1 142 ? 15.785 -15.567 -0.119 1.00 35.53 142 GLU A CA 1
ATOM 1182 C C . GLU A 1 142 ? 15.585 -15.171 -1.592 1.00 35.53 142 GLU A C 1
ATOM 1184 O O . GLU A 1 142 ? 16.513 -15.273 -2.393 1.00 35.53 142 GLU A O 1
ATOM 1189 N N . VAL A 1 143 ? 14.422 -14.608 -1.935 1.00 42.00 143 VAL A N 1
ATOM 1190 C CA . VAL A 1 143 ? 14.141 -14.024 -3.257 1.00 42.00 143 VAL A CA 1
ATOM 1191 C C . VAL A 1 143 ? 14.934 -12.737 -3.450 1.00 42.00 143 VAL A C 1
ATOM 1193 O O . VAL A 1 143 ? 15.602 -12.604 -4.472 1.00 42.00 143 VAL A O 1
ATOM 1196 N N . ILE A 1 144 ? 14.966 -11.842 -2.455 1.00 43.78 144 ILE A N 1
ATOM 1197 C CA . ILE A 1 144 ? 15.826 -10.649 -2.492 1.00 43.78 144 ILE A CA 1
ATOM 1198 C C . ILE A 1 144 ? 17.290 -11.078 -2.680 1.00 43.78 144 ILE A C 1
ATOM 1200 O O . ILE A 1 144 ? 17.969 -10.569 -3.563 1.00 43.78 144 ILE A O 1
ATOM 1204 N N . SER A 1 145 ? 17.785 -12.079 -1.943 1.00 39.94 145 SER A N 1
ATOM 1205 C CA . SER A 1 145 ? 19.182 -12.520 -2.075 1.00 39.94 145 SER A CA 1
ATOM 1206 C C . SER A 1 145 ? 19.503 -13.200 -3.418 1.00 39.94 145 SER A C 1
ATOM 1208 O O . SER A 1 145 ? 20.559 -12.928 -3.992 1.00 39.94 145 SER A O 1
ATOM 1210 N N . ASN A 1 146 ? 18.606 -14.030 -3.961 1.00 38.44 146 ASN A N 1
ATOM 1211 C CA . ASN A 1 146 ? 18.814 -14.708 -5.249 1.00 38.44 146 ASN A CA 1
ATOM 1212 C C . ASN A 1 146 ? 18.672 -13.754 -6.448 1.00 38.44 146 ASN A C 1
ATOM 1214 O O . ASN A 1 146 ? 19.479 -13.800 -7.377 1.00 38.44 146 ASN A O 1
ATOM 1218 N N . VAL A 1 147 ? 17.706 -12.831 -6.412 1.00 42.59 147 VAL A N 1
ATOM 1219 C CA . VAL A 1 147 ? 17.493 -11.827 -7.470 1.00 42.59 147 VAL A CA 1
ATOM 1220 C C . VAL A 1 147 ? 18.640 -10.808 -7.507 1.00 42.59 147 VAL A C 1
ATOM 1222 O O . VAL A 1 147 ? 19.104 -10.446 -8.591 1.00 42.59 147 VAL A O 1
ATOM 1225 N N . LEU A 1 148 ? 19.168 -10.408 -6.343 1.00 43.22 148 LEU A N 1
ATOM 1226 C CA . LEU A 1 148 ? 20.316 -9.498 -6.237 1.00 43.22 148 LEU A CA 1
ATOM 1227 C C . LEU A 1 148 ? 21.654 -10.130 -6.656 1.00 43.22 148 LEU A C 1
ATOM 1229 O O . LEU A 1 148 ? 22.580 -9.409 -7.048 1.00 43.22 148 LEU A O 1
ATOM 1233 N N . ASN A 1 149 ? 21.793 -11.456 -6.572 1.00 39.28 149 ASN A N 1
ATOM 1234 C CA . ASN A 1 149 ? 23.058 -12.132 -6.865 1.00 39.28 149 ASN A CA 1
ATOM 1235 C C . ASN A 1 149 ? 23.186 -12.615 -8.314 1.00 39.28 149 ASN A C 1
ATOM 1237 O O . ASN A 1 149 ? 24.251 -12.394 -8.893 1.00 39.28 149 ASN A O 1
ATOM 1241 N N . ASP A 1 150 ? 22.132 -13.157 -8.930 1.00 39.34 150 ASP A N 1
ATOM 1242 C CA . ASP A 1 150 ? 22.280 -13.837 -10.227 1.00 39.34 150 ASP A CA 1
ATOM 1243 C C . ASP A 1 150 ? 21.842 -13.002 -11.450 1.00 39.34 150 ASP A C 1
ATOM 1245 O O . ASP A 1 150 ? 22.388 -13.191 -12.536 1.00 39.34 150 ASP A O 1
ATOM 1249 N N . ASN A 1 151 ? 20.959 -12.002 -11.294 1.00 40.72 151 ASN A N 1
ATOM 1250 C CA . ASN A 1 151 ? 20.301 -11.320 -12.430 1.00 40.72 151 ASN A CA 1
ATOM 1251 C C . ASN A 1 151 ? 20.502 -9.791 -12.494 1.00 40.72 151 ASN A C 1
ATOM 1253 O O . ASN A 1 151 ? 19.677 -9.069 -13.057 1.00 40.72 151 ASN A O 1
ATOM 1257 N N . ARG A 1 152 ? 21.629 -9.263 -11.989 1.00 45.22 152 ARG A N 1
ATOM 1258 C CA . ARG A 1 152 ? 21.908 -7.803 -11.942 1.00 45.22 152 ARG A CA 1
ATOM 1259 C C . ARG A 1 152 ? 21.874 -7.060 -13.289 1.00 45.22 152 ARG A C 1
ATOM 1261 O O . ARG A 1 152 ? 21.953 -5.837 -13.291 1.00 45.22 152 ARG A O 1
ATOM 1268 N N . LYS A 1 153 ? 21.809 -7.758 -14.427 1.00 39.78 153 LYS A N 1
ATOM 1269 C CA . LYS A 1 153 ? 21.713 -7.134 -15.758 1.00 39.78 153 LYS A CA 1
ATOM 1270 C C . LYS A 1 153 ? 20.288 -7.053 -16.317 1.00 39.78 153 LYS A C 1
ATOM 1272 O O . LYS A 1 153 ? 20.059 -6.187 -17.152 1.00 39.78 153 LYS A O 1
ATOM 1277 N N . ASP A 1 154 ? 19.346 -7.853 -15.812 1.00 42.84 154 ASP A N 1
ATOM 1278 C CA . ASP A 1 154 ? 17.992 -7.971 -16.385 1.00 42.84 154 ASP A CA 1
ATOM 1279 C C . ASP A 1 154 ? 16.896 -7.316 -15.529 1.00 42.84 154 ASP A C 1
ATOM 1281 O O . ASP A 1 154 ? 15.787 -7.088 -16.006 1.00 42.84 154 ASP A O 1
ATOM 1285 N N . PHE A 1 155 ? 17.201 -6.932 -14.285 1.00 46.38 155 PHE A N 1
ATOM 1286 C CA . PHE A 1 155 ? 16.243 -6.256 -13.400 1.00 46.38 155 PHE A CA 1
ATOM 1287 C C . PHE A 1 155 ? 15.773 -4.891 -13.942 1.00 46.38 155 PHE A C 1
ATOM 1289 O O . PHE A 1 155 ? 14.650 -4.469 -13.692 1.00 46.38 155 PHE A O 1
ATOM 1296 N N . PHE A 1 156 ? 16.615 -4.229 -14.743 1.00 41.09 156 PHE A N 1
ATOM 1297 C CA . PHE A 1 156 ? 16.311 -2.959 -15.410 1.00 41.09 156 PHE A CA 1
ATOM 1298 C C . PHE A 1 156 ? 15.213 -3.058 -16.481 1.00 41.09 156 PHE A C 1
ATOM 1300 O O . PHE A 1 156 ? 14.674 -2.034 -16.887 1.00 41.09 156 PHE A O 1
ATOM 1307 N N . GLY A 1 157 ? 14.897 -4.263 -16.964 1.00 45.78 157 GLY A N 1
ATOM 1308 C CA . GLY A 1 157 ? 14.038 -4.462 -18.132 1.00 45.78 157 GLY A CA 1
ATOM 1309 C C . GLY A 1 157 ? 12.739 -5.210 -17.867 1.00 45.78 157 GLY A C 1
ATOM 1310 O O . GLY A 1 157 ? 12.049 -5.529 -18.833 1.00 45.78 157 GLY A O 1
ATOM 1311 N N . SER A 1 158 ? 12.395 -5.542 -16.618 1.00 55.06 158 SER A N 1
ATOM 1312 C CA . SER A 1 158 ? 11.160 -6.287 -16.392 1.00 55.06 158 SER A CA 1
ATOM 1313 C C . SER A 1 158 ? 9.959 -5.343 -16.451 1.00 55.06 158 SER A C 1
ATOM 1315 O O . SER A 1 158 ? 9.784 -4.453 -15.616 1.00 55.06 158 SER A O 1
ATOM 1317 N N . ASP A 1 159 ? 9.088 -5.577 -17.435 1.00 66.06 159 ASP A N 1
ATOM 1318 C CA . ASP A 1 159 ? 7.741 -5.003 -17.461 1.00 66.06 159 ASP A CA 1
ATOM 1319 C C . ASP A 1 159 ? 7.016 -5.215 -16.121 1.00 66.06 159 ASP A C 1
ATOM 1321 O O . ASP A 1 159 ? 6.192 -4.395 -15.759 1.00 66.06 159 ASP A O 1
ATOM 1325 N N . VAL A 1 160 ? 7.401 -6.229 -15.337 1.00 72.81 160 VAL A N 1
ATOM 1326 C CA . VAL A 1 160 ? 6.930 -6.509 -13.971 1.00 72.81 160 VAL A CA 1
ATOM 1327 C C . VAL A 1 160 ? 6.905 -5.261 -13.082 1.00 72.81 160 VAL A C 1
ATOM 1329 O O . VAL A 1 160 ? 5.850 -4.909 -12.570 1.00 72.81 160 VAL A O 1
ATOM 1332 N N . TRP A 1 161 ? 8.020 -4.543 -12.895 1.00 74.75 161 TRP A N 1
ATOM 1333 C CA . TRP A 1 161 ? 8.024 -3.389 -11.977 1.00 74.75 161 TRP A CA 1
ATOM 1334 C C . TRP A 1 161 ? 7.243 -2.207 -12.514 1.00 74.75 161 TRP A C 1
ATOM 1336 O O . TRP A 1 161 ? 6.551 -1.516 -11.766 1.00 74.75 161 TRP A O 1
ATOM 1346 N N . ARG A 1 162 ? 7.329 -1.994 -13.825 1.00 78.31 162 ARG A N 1
ATOM 1347 C CA . ARG A 1 162 ? 6.498 -1.014 -14.509 1.00 78.31 162 ARG A CA 1
ATOM 1348 C C . ARG A 1 162 ? 5.017 -1.326 -14.278 1.00 78.31 162 ARG A C 1
ATOM 1350 O O . ARG A 1 162 ? 4.273 -0.433 -13.884 1.00 78.31 162 ARG A O 1
ATOM 1357 N N . ASN A 1 163 ? 4.609 -2.574 -14.471 1.00 81.75 163 ASN A N 1
ATOM 1358 C CA . ASN A 1 163 ? 3.237 -3.043 -14.323 1.00 81.75 163 ASN A CA 1
ATOM 1359 C C . ASN A 1 163 ? 2.768 -2.968 -12.869 1.00 81.75 163 ASN A C 1
ATOM 1361 O O . ASN A 1 163 ? 1.652 -2.516 -12.637 1.00 81.75 163 ASN A O 1
ATOM 1365 N N . ILE A 1 164 ? 3.621 -3.313 -11.897 1.00 84.94 164 ILE A N 1
ATOM 1366 C CA . ILE A 1 164 ? 3.323 -3.163 -10.467 1.00 84.94 164 ILE A CA 1
ATOM 1367 C C . ILE A 1 164 ? 3.066 -1.692 -10.142 1.00 84.94 164 ILE A C 1
ATOM 1369 O O . ILE A 1 164 ? 1.998 -1.362 -9.639 1.00 84.94 164 ILE A O 1
ATOM 1373 N N . ILE A 1 165 ? 3.990 -0.781 -10.464 1.00 86.44 165 ILE A N 1
ATOM 1374 C CA . ILE A 1 165 ? 3.829 0.644 -10.128 1.00 86.44 165 ILE A CA 1
ATOM 1375 C C . ILE A 1 165 ? 2.604 1.247 -10.831 1.00 86.44 165 ILE A C 1
ATOM 1377 O O . ILE A 1 165 ? 1.819 1.947 -10.192 1.00 86.44 165 ILE A O 1
ATOM 1381 N N . VAL A 1 166 ? 2.388 0.934 -12.113 1.00 87.69 166 VAL A N 1
ATOM 1382 C CA . VAL A 1 166 ? 1.208 1.388 -12.874 1.00 87.69 166 VAL A CA 1
ATOM 1383 C C . VAL A 1 166 ? -0.090 0.799 -12.306 1.00 87.69 166 VAL A C 1
ATOM 1385 O O . VAL A 1 166 ? -1.093 1.503 -12.186 1.00 87.69 166 VAL A O 1
ATOM 1388 N N . GLY A 1 167 ? -0.092 -0.485 -11.949 1.00 91.12 167 GLY A N 1
ATOM 1389 C CA . GLY A 1 167 ? -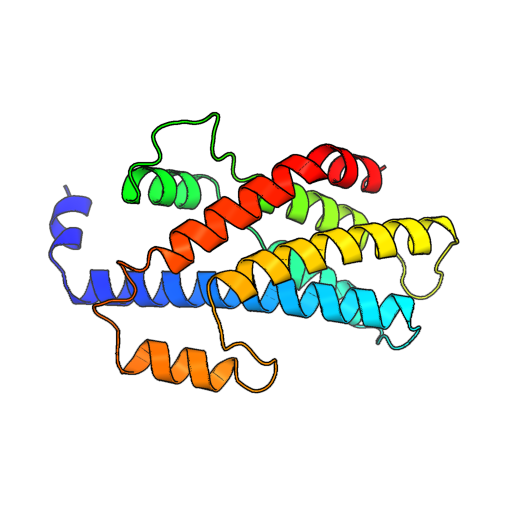1.245 -1.175 -11.378 1.00 91.12 167 GLY A CA 1
ATOM 1390 C C . GLY A 1 167 ? -1.618 -0.625 -10.005 1.00 91.12 167 GLY A C 1
ATOM 1391 O O . GLY A 1 167 ? -2.789 -0.326 -9.762 1.00 91.12 167 GLY A O 1
ATOM 1392 N N . LEU A 1 168 ? -0.622 -0.411 -9.141 1.00 93.38 168 LEU A N 1
ATOM 1393 C CA . LEU A 1 168 ? -0.801 0.210 -7.831 1.00 93.38 168 LEU A CA 1
ATOM 1394 C C . LEU A 1 168 ? -1.350 1.630 -7.976 1.00 93.38 168 LEU A C 1
ATOM 1396 O O . LEU A 1 168 ? -2.303 1.979 -7.280 1.00 93.38 168 LEU A O 1
ATOM 1400 N N . ASP A 1 169 ? -0.806 2.430 -8.899 1.00 92.62 169 ASP A N 1
ATOM 1401 C CA . ASP A 1 169 ? -1.274 3.798 -9.146 1.00 92.62 169 ASP A CA 1
ATOM 1402 C C . ASP A 1 169 ? -2.750 3.818 -9.552 1.00 92.62 169 ASP A C 1
ATOM 1404 O O . ASP A 1 169 ? -3.552 4.560 -8.982 1.00 92.62 169 ASP A O 1
ATOM 1408 N N . ARG A 1 170 ? -3.138 2.923 -10.465 1.00 92.44 170 ARG A N 1
ATOM 1409 C CA . ARG A 1 170 ? -4.520 2.787 -10.925 1.00 92.44 170 ARG A CA 1
ATOM 1410 C C . ARG A 1 170 ? -5.477 2.400 -9.798 1.00 92.44 170 ARG A C 1
ATOM 1412 O O . ARG A 1 170 ? -6.498 3.062 -9.630 1.00 92.44 170 ARG A O 1
ATOM 1419 N N . VAL A 1 171 ? -5.150 1.364 -9.022 1.00 94.81 171 VAL A N 1
ATOM 1420 C CA . VAL A 1 171 ? -5.963 0.953 -7.861 1.00 94.81 171 VAL A CA 1
ATOM 1421 C C . VAL A 1 171 ? -6.092 2.106 -6.866 1.00 94.81 171 VAL A C 1
ATOM 1423 O O . VAL A 1 171 ? -7.173 2.369 -6.342 1.00 94.81 171 VAL A O 1
ATOM 1426 N N . SER A 1 172 ? -5.003 2.831 -6.626 1.00 95.38 172 SER A N 1
ATOM 1427 C CA . SER A 1 172 ? -4.982 3.949 -5.682 1.00 95.38 172 SER A CA 1
ATOM 1428 C C . SER A 1 172 ? -5.825 5.125 -6.161 1.00 95.38 172 SER A C 1
ATOM 1430 O O . SER A 1 172 ? -6.533 5.740 -5.366 1.00 95.38 172 SER A O 1
ATOM 1432 N N . LYS A 1 173 ? -5.825 5.403 -7.465 1.00 93.12 173 LYS A N 1
ATOM 1433 C CA . LYS A 1 173 ? -6.674 6.426 -8.081 1.00 93.12 173 LYS A CA 1
ATOM 1434 C C . LYS A 1 173 ? -8.160 6.127 -7.888 1.00 93.12 173 LYS A C 1
ATOM 1436 O O . LYS A 1 173 ? -8.917 7.034 -7.547 1.00 93.12 173 LYS A O 1
ATOM 1441 N N . ASP A 1 174 ? -8.564 4.867 -8.028 1.00 93.12 174 ASP A N 1
ATOM 1442 C CA . ASP A 1 174 ? -9.952 4.437 -7.803 1.00 93.12 174 ASP A CA 1
ATOM 1443 C C . ASP A 1 174 ? -10.367 4.552 -6.321 1.00 93.12 174 ASP A C 1
ATOM 1445 O O . ASP A 1 174 ? -11.548 4.706 -6.010 1.00 93.12 174 ASP A O 1
ATOM 1449 N N . ASN A 1 175 ? -9.394 4.552 -5.404 1.00 94.25 175 ASN A N 1
ATOM 1450 C CA . ASN A 1 175 ? -9.606 4.618 -3.957 1.00 94.25 175 ASN A CA 1
ATOM 1451 C C . ASN A 1 175 ? -9.261 5.983 -3.332 1.00 94.25 175 ASN A C 1
ATOM 1453 O O . ASN A 1 175 ? -9.372 6.151 -2.115 1.00 94.25 175 ASN A O 1
ATOM 1457 N N . ILE A 1 176 ? -8.883 6.991 -4.126 1.00 92.69 176 ILE A N 1
ATOM 1458 C CA . ILE A 1 176 ? -8.369 8.256 -3.581 1.00 92.69 176 ILE A CA 1
ATOM 1459 C C . ILE A 1 176 ? -9.417 9.033 -2.776 1.00 92.69 176 ILE A C 1
ATOM 1461 O O . ILE A 1 176 ? -9.107 9.645 -1.754 1.00 92.69 176 ILE A O 1
ATOM 1465 N N . THR A 1 177 ? -10.682 8.996 -3.203 1.00 93.06 177 THR A N 1
ATOM 1466 C CA . THR A 1 177 ? -11.786 9.640 -2.475 1.00 93.06 177 THR A CA 1
ATOM 1467 C C . THR A 1 177 ? -12.023 8.971 -1.126 1.00 93.06 177 THR A C 1
ATOM 1469 O O . THR A 1 177 ? -12.259 9.665 -0.139 1.00 93.06 177 THR A O 1
ATOM 1472 N N . PHE A 1 178 ? -11.918 7.642 -1.075 1.00 94.31 178 PHE A N 1
ATOM 1473 C CA . PHE A 1 178 ? -11.991 6.892 0.172 1.00 94.31 178 PHE A CA 1
ATOM 1474 C C . PHE A 1 178 ? -10.831 7.274 1.100 1.00 94.31 178 PHE A C 1
ATOM 1476 O O . PHE A 1 178 ? -11.080 7.680 2.234 1.00 94.31 178 PHE A O 1
ATOM 1483 N N . ALA A 1 179 ? -9.590 7.250 0.608 1.00 92.19 179 ALA A N 1
ATOM 1484 C CA . ALA A 1 179 ? -8.409 7.586 1.403 1.00 92.19 179 ALA A CA 1
ATOM 1485 C C . ALA A 1 179 ? -8.504 8.998 2.017 1.00 92.19 179 ALA A C 1
ATOM 1487 O O . ALA A 1 179 ? -8.278 9.183 3.207 1.00 92.19 179 ALA A O 1
ATOM 1488 N N . LYS A 1 180 ? -8.969 9.988 1.248 1.00 93.75 180 LYS A N 1
ATOM 1489 C CA . LYS A 1 180 ? -9.218 11.352 1.753 1.00 93.75 180 LYS A CA 1
ATOM 1490 C C . LYS A 1 180 ? -10.311 11.426 2.818 1.00 93.75 180 LYS A C 1
ATOM 1492 O O . LYS A 1 180 ? -10.302 12.322 3.657 1.00 93.75 180 LYS A O 1
ATOM 1497 N N . SER A 1 181 ? -11.286 10.523 2.770 1.00 92.56 181 SER A N 1
ATOM 1498 C CA . SER A 1 181 ? -12.412 10.536 3.705 1.00 92.56 181 SER A CA 1
ATOM 1499 C C . SER A 1 181 ? -12.060 9.986 5.085 1.00 92.56 181 SER A C 1
ATOM 1501 O O . SER A 1 181 ? -12.681 10.401 6.057 1.00 92.56 181 SER A O 1
ATOM 1503 N N . ILE A 1 182 ? -11.070 9.092 5.186 1.00 89.19 182 ILE A N 1
ATOM 1504 C CA . ILE A 1 182 ? -10.698 8.464 6.464 1.00 89.19 182 ILE A CA 1
ATOM 1505 C C . ILE A 1 182 ? -9.782 9.333 7.337 1.00 89.19 182 ILE A C 1
ATOM 1507 O O . ILE A 1 182 ? -9.622 9.027 8.513 1.00 89.19 182 ILE A O 1
ATOM 1511 N N . GLU A 1 183 ? -9.209 10.400 6.774 1.00 76.44 183 GLU A N 1
ATOM 1512 C CA . GLU A 1 183 ? -8.430 11.415 7.502 1.00 76.44 183 GLU A CA 1
ATOM 1513 C C . GLU A 1 183 ? -9.320 12.333 8.368 1.00 76.44 183 GLU A C 1
ATOM 1515 O O . GLU A 1 183 ? -8.830 12.950 9.309 1.00 76.44 183 GLU A O 1
ATOM 1520 N N . ASN A 1 184 ? -10.623 12.415 8.063 1.00 57.69 184 ASN A N 1
ATOM 1521 C CA . ASN A 1 184 ? -11.599 13.276 8.746 1.00 57.69 184 ASN A CA 1
ATOM 1522 C C . ASN A 1 184 ? -12.508 12.496 9.713 1.00 57.69 184 ASN A C 1
ATOM 1524 O O . ASN A 1 184 ? -13.095 13.178 10.584 1.00 57.69 184 ASN A O 1
#

pLDDT: mean 75.27, std 20.97, range [29.05, 97.38]

Organism: NCBI:txid253703

Solvent-accessible surface area (backbone atoms only — not comparable to full-atom values): 10226 Å² total; per-residue (Å²): 117,70,70,68,61,48,75,72,35,68,67,52,52,50,52,52,51,52,50,51,54,48,54,54,50,44,25,54,52,16,49,55,48,38,40,48,50,49,52,23,50,78,66,75,63,66,59,92,58,48,55,61,51,38,36,54,23,31,62,44,35,52,66,57,71,69,61,45,54,50,50,32,60,72,73,66,55,83,53,75,87,76,58,75,60,27,35,30,56,32,22,51,29,50,27,53,31,44,70,76,55,55,89,91,67,68,48,75,64,52,55,49,53,48,50,53,50,43,53,54,38,48,54,47,47,52,38,44,46,76,61,43,89,71,83,51,90,91,38,60,71,58,52,53,52,50,51,67,68,76,41,79,82,54,72,88,69,48,63,44,61,55,48,33,55,54,43,36,20,52,56,24,55,78,39,38,70,59,30,62,56,62,60,109